Protein AF-A0AA39WXW8-F1 (afdb_monomer_lite)

InterPro domains:
  IPR057517 Single-strand DNA deaminase toxin A-like, C-terminal [PF24120] (80-144)

Organism: NCBI:txid314043

Secondary structure (DSSP, 8-state):
---PPPP-----PPPPP----PPPPP------TT-EEEEETTEEEEEESEEEEEE-SS--TTS-EEEEEESS--SEEEEEESSS----SSTTB--HHHHHHHHHHHHHHTT------GGGGTSSSSPPTTTTTHHHHT-HHHHHHHHHHHHHHHHHHS---GGGTTHHHHHTTTS-HHHHEEEEEESSPPP-STTSHHHHHHHHHHHH--EEEEEE-EEEE----SS--------------------------------------------PPP-----------------PPPPP---PPP-----PPP---SSS---PPPP---

Foldseek 3Di:
DDDDDDDDDDDDDDDDDDDPPDDDPPPDPPPLVDWEWEFDQQWIWIDRVHTDIWRQQGGCLPWWKWFKFFPVDPDTQAIETFDQDGQTPDPRYDRLVVLLVVLVVLCVLLVADQAADCPLVDVPDGDDPVSGNSNLSRDGLSSNLLVLLQVCCCVPVVGSDVNCLLVLQVCLVVDDSRSQEMEMETQDDWDPDRSTNVVSQVSSCVRRVHYYHYHHHHYHYPPPPPDDDDDPPPPPPDDPDDDDDDDDDDDDDDDDDDDDDDDDDDDDDDDDDDDDDDDDDDDDDDDDDDDDDDDDDDDDDDDDDDDFDDDDDPDDDDDGDDDDDD

Structure (mmCIF, N/CA/C/O backbone):
data_AF-A0AA39WXW8-F1
#
_entry.id   AF-A0AA39WXW8-F1
#
loop_
_atom_site.group_PDB
_atom_site.id
_atom_site.type_symbol
_atom_site.label_atom_id
_atom_site.label_alt_id
_atom_site.label_comp_id
_atom_site.label_asym_id
_atom_site.label_entity_id
_atom_site.label_seq_id
_atom_site.pdbx_PDB_ins_code
_atom_site.Cartn_x
_atom_site.Cartn_y
_atom_site.Cartn_z
_atom_site.occupancy
_atom_site.B_iso_or_equiv
_atom_site.auth_seq_id
_atom_site.auth_comp_id
_atom_site.auth_asym_id
_atom_site.auth_atom_id
_atom_site.pdbx_PDB_model_num
ATOM 1 N N . MET A 1 1 ? -4.263 -15.729 74.245 1.00 51.09 1 MET A N 1
ATOM 2 C CA . MET A 1 1 ? -4.121 -14.800 73.105 1.00 51.09 1 MET A CA 1
ATOM 3 C C . MET A 1 1 ? -5.120 -15.286 72.085 1.00 51.09 1 MET A C 1
ATOM 5 O O . MET A 1 1 ? -4.823 -16.223 71.356 1.00 51.09 1 MET A O 1
ATOM 9 N N . ASP A 1 2 ? -6.326 -14.739 72.159 1.00 41.78 2 ASP A N 1
ATOM 10 C CA . ASP A 1 2 ? -7.474 -15.214 71.395 1.00 41.78 2 ASP A CA 1
ATOM 11 C C . ASP A 1 2 ? -7.529 -14.461 70.066 1.00 41.78 2 ASP A C 1
ATOM 13 O O . ASP A 1 2 ? -7.522 -13.230 70.033 1.00 41.78 2 ASP A O 1
ATOM 17 N N . PHE A 1 3 ? -7.509 -15.218 68.969 1.00 42.06 3 PHE A N 1
ATOM 18 C CA . PHE A 1 3 ? -7.672 -14.705 67.614 1.00 42.06 3 PHE A CA 1
ATOM 19 C C . PHE A 1 3 ? -9.158 -14.438 67.370 1.00 42.06 3 PHE A C 1
ATOM 21 O O . PHE A 1 3 ? -9.968 -15.364 67.363 1.00 42.06 3 PHE A O 1
ATOM 28 N N . LEU A 1 4 ? -9.507 -13.167 67.174 1.00 48.66 4 LEU A N 1
ATOM 29 C CA . LEU A 1 4 ? -10.830 -12.757 66.717 1.00 48.66 4 LEU A CA 1
ATOM 30 C C . LEU A 1 4 ? -10.991 -13.129 65.239 1.00 48.66 4 LEU A C 1
ATOM 32 O O . LEU A 1 4 ? -10.183 -12.735 64.397 1.00 48.66 4 LEU A O 1
ATOM 36 N N . ALA A 1 5 ? -12.037 -13.904 64.958 1.00 48.03 5 ALA A N 1
ATOM 37 C CA . ALA A 1 5 ? -12.528 -14.184 63.620 1.00 48.03 5 ALA A CA 1
ATOM 38 C C . ALA A 1 5 ? -13.059 -12.885 62.996 1.00 48.03 5 ALA A C 1
ATOM 40 O O . ALA A 1 5 ? -13.882 -12.200 63.600 1.00 48.03 5 ALA A O 1
ATOM 41 N N . GLY A 1 6 ? -12.542 -12.538 61.817 1.00 45.12 6 GLY A N 1
ATOM 42 C CA . GLY A 1 6 ? -13.038 -11.429 61.010 1.00 45.12 6 GLY A CA 1
ATOM 43 C C . GLY A 1 6 ? -14.328 -11.833 60.305 1.00 45.12 6 GLY A C 1
ATOM 44 O O . GLY A 1 6 ? -14.386 -12.892 59.687 1.00 45.12 6 GLY A O 1
ATOM 45 N N . GLU A 1 7 ? -15.345 -10.993 60.450 1.00 53.66 7 GLU A N 1
ATOM 46 C CA . GLU A 1 7 ? -16.642 -11.105 59.793 1.00 53.66 7 GLU A CA 1
ATOM 47 C C . GLU A 1 7 ? -16.509 -10.780 58.297 1.00 53.66 7 GLU A C 1
ATOM 49 O O . GLU A 1 7 ? -15.958 -9.743 57.917 1.00 53.66 7 GLU A O 1
ATOM 54 N N . ASP A 1 8 ? -17.024 -11.677 57.455 1.00 42.59 8 ASP A N 1
ATOM 55 C CA . ASP A 1 8 ? -17.195 -11.464 56.022 1.00 42.59 8 ASP A CA 1
ATOM 56 C C . ASP A 1 8 ? -18.288 -10.407 55.796 1.00 42.59 8 ASP A C 1
ATOM 58 O O . ASP A 1 8 ? -19.454 -10.601 56.144 1.00 42.59 8 ASP A O 1
ATOM 62 N N . MET A 1 9 ? -17.909 -9.262 55.225 1.00 52.28 9 MET A N 1
ATOM 63 C CA . MET A 1 9 ? -18.860 -8.266 54.737 1.00 52.28 9 MET A CA 1
ATOM 64 C C . MET A 1 9 ? -19.288 -8.626 53.313 1.00 52.28 9 MET A C 1
ATOM 66 O O . MET A 1 9 ? -18.552 -8.381 52.355 1.00 52.28 9 MET A O 1
ATOM 70 N N . ASP A 1 10 ? -20.504 -9.154 53.183 1.00 44.69 10 ASP A N 1
ATOM 71 C CA . ASP A 1 10 ? -21.215 -9.250 51.911 1.00 44.69 10 ASP A CA 1
ATOM 72 C C . ASP A 1 10 ? -21.504 -7.838 51.379 1.00 44.69 10 ASP A C 1
ATOM 74 O O . ASP A 1 10 ? -22.302 -7.076 51.930 1.00 44.69 10 ASP A O 1
ATOM 78 N N . VAL A 1 11 ? -20.811 -7.464 50.303 1.00 51.41 11 VAL A N 1
ATOM 79 C CA . VAL A 1 11 ? -21.063 -6.221 49.571 1.00 51.41 11 VAL A CA 1
ATOM 80 C C . VAL A 1 11 ? -22.091 -6.518 48.485 1.00 51.41 11 VAL A C 1
ATOM 82 O O . VAL A 1 11 ? -21.766 -7.131 47.468 1.00 51.41 11 VAL A O 1
ATOM 85 N N . ASP A 1 12 ? -23.327 -6.063 48.692 1.00 45.78 12 ASP A N 1
ATOM 86 C CA . ASP A 1 12 ? -24.388 -6.080 47.683 1.00 45.78 12 ASP A CA 1
ATOM 87 C C . ASP A 1 12 ? -23.967 -5.262 46.451 1.00 45.78 12 ASP A C 1
ATOM 89 O O . ASP A 1 12 ? -23.892 -4.029 46.476 1.00 45.78 12 ASP A O 1
ATOM 93 N N . ILE A 1 13 ? -23.685 -5.958 45.347 1.00 49.28 13 ILE A N 1
ATOM 94 C CA . ILE A 1 13 ? -23.391 -5.345 44.049 1.00 49.28 13 ILE A CA 1
ATOM 95 C C . ILE A 1 13 ? -24.730 -5.067 43.344 1.00 49.28 13 ILE A C 1
ATOM 97 O O . ILE A 1 13 ? -25.446 -6.015 43.007 1.00 49.28 13 ILE A O 1
ATOM 101 N N . PRO A 1 14 ? -25.089 -3.799 43.069 1.00 45.28 14 PRO A N 1
ATOM 102 C CA . PRO A 1 14 ? -26.342 -3.475 42.400 1.00 45.28 14 PRO A CA 1
ATOM 103 C C . PRO A 1 14 ? -26.374 -4.046 40.977 1.00 45.28 14 PRO A C 1
ATOM 105 O O . PRO A 1 14 ? -25.446 -3.880 40.182 1.00 45.28 14 PRO A O 1
ATOM 108 N N . SER A 1 15 ? -27.477 -4.721 40.657 1.00 49.56 15 SER A N 1
ATOM 109 C CA . SER A 1 15 ? -27.722 -5.363 39.369 1.00 49.56 15 SER A CA 1
ATOM 110 C C . SER A 1 15 ? -27.780 -4.325 38.243 1.00 49.56 15 SER A C 1
ATOM 112 O O . SER A 1 15 ? -28.645 -3.450 38.226 1.00 49.56 15 SER A O 1
ATOM 114 N N . VAL A 1 16 ? -26.855 -4.426 37.286 1.00 49.72 16 VAL A N 1
ATOM 115 C CA . VAL A 1 16 ? -26.809 -3.551 36.107 1.00 49.72 16 VAL A CA 1
ATOM 116 C C . VAL A 1 16 ? -27.972 -3.907 35.166 1.00 49.72 16 VAL A C 1
ATOM 118 O O . VAL A 1 16 ? -28.129 -5.083 34.825 1.00 49.72 16 VAL A O 1
ATOM 121 N N . PRO A 1 17 ? -28.788 -2.934 34.716 1.00 44.78 17 PRO A N 1
ATOM 122 C CA . PRO A 1 17 ? -29.884 -3.196 33.792 1.00 44.78 17 PRO A CA 1
ATOM 123 C C . PRO A 1 17 ? -29.353 -3.711 32.450 1.00 44.78 17 PRO A C 1
ATOM 125 O O . PRO A 1 17 ? -28.448 -3.137 31.841 1.00 44.78 17 PRO A O 1
ATOM 128 N N . SER A 1 18 ? -29.937 -4.815 31.994 1.00 47.19 18 SER A N 1
ATOM 129 C CA . SER A 1 18 ? -29.607 -5.486 30.741 1.00 47.19 18 SER A CA 1
ATOM 130 C C . SER A 1 18 ? -29.971 -4.574 29.568 1.00 47.19 18 SER A C 1
ATOM 132 O O . SER A 1 18 ? -31.146 -4.325 29.299 1.00 47.19 18 SER A O 1
ATOM 134 N N . VAL A 1 19 ? -28.963 -4.060 28.863 1.00 44.56 19 VAL A N 1
ATOM 135 C CA . VAL A 1 19 ? -29.169 -3.302 27.624 1.00 44.56 19 VAL A CA 1
ATOM 136 C C . VAL A 1 19 ? -29.658 -4.280 26.548 1.00 44.56 19 VAL A C 1
ATOM 138 O O . VAL A 1 19 ? -29.002 -5.303 26.331 1.00 44.56 19 VAL A O 1
ATOM 141 N N . PRO A 1 20 ? -30.792 -4.021 25.870 1.00 44.62 20 PRO A N 1
ATOM 142 C CA . PRO A 1 20 ? -31.269 -4.893 24.808 1.00 44.62 20 PRO A CA 1
ATOM 143 C C . PRO A 1 20 ? -30.229 -4.953 23.689 1.00 44.62 20 PRO A C 1
ATOM 145 O O . PRO A 1 20 ? -29.746 -3.924 23.214 1.00 44.62 20 PRO A O 1
ATOM 148 N N . ALA A 1 21 ? -29.883 -6.176 23.283 1.00 43.12 21 ALA A N 1
ATOM 149 C CA . ALA A 1 21 ? -28.971 -6.439 22.183 1.00 43.12 21 ALA A CA 1
ATOM 150 C C . ALA A 1 21 ? -29.455 -5.694 20.931 1.00 43.12 21 ALA A C 1
ATOM 152 O O . ALA A 1 21 ? -30.491 -6.031 20.351 1.00 43.12 21 ALA A O 1
ATOM 153 N N . ALA A 1 22 ? -28.713 -4.658 20.535 1.00 42.69 22 ALA A N 1
ATOM 154 C CA . ALA A 1 22 ? -28.934 -3.973 19.277 1.00 42.69 22 ALA A CA 1
ATOM 155 C C . ALA A 1 22 ? -28.839 -5.015 18.158 1.00 42.69 22 ALA A C 1
ATOM 157 O O . ALA A 1 22 ? -27.824 -5.697 18.008 1.00 42.69 22 ALA A O 1
ATOM 158 N N . GLN A 1 23 ? -29.933 -5.171 17.415 1.00 40.56 23 GLN A N 1
ATOM 159 C CA . GLN A 1 23 ? -29.997 -6.044 16.254 1.00 40.56 23 GLN A CA 1
ATOM 160 C C . GLN A 1 23 ? -28.854 -5.663 15.311 1.00 40.56 23 GLN A C 1
ATOM 162 O O . GLN A 1 23 ? -28.765 -4.518 14.864 1.00 40.56 23 GLN A O 1
ATOM 167 N N . GLY A 1 24 ? -27.949 -6.617 15.077 1.00 39.84 24 GLY A N 1
ATOM 168 C CA . GLY A 1 24 ? -26.743 -6.395 14.292 1.00 39.84 24 GLY A CA 1
ATOM 169 C C . GLY A 1 24 ? -27.073 -5.849 12.900 1.00 39.84 24 GLY A C 1
ATOM 170 O O . GLY A 1 24 ? -28.099 -6.229 12.319 1.00 39.84 24 GLY A O 1
ATOM 171 N N . PRO A 1 25 ? -26.233 -4.959 12.346 1.00 41.75 25 PRO A N 1
ATOM 172 C CA . PRO A 1 25 ? -26.427 -4.456 10.999 1.00 41.75 25 PRO A CA 1
ATOM 173 C C . PRO A 1 25 ? -26.479 -5.639 10.032 1.00 41.75 25 PRO A C 1
ATOM 175 O O . PRO A 1 25 ? -25.561 -6.458 9.956 1.00 41.75 25 PRO A O 1
ATOM 178 N N . ARG A 1 26 ? -27.603 -5.743 9.316 1.00 39.12 26 ARG A N 1
ATOM 179 C CA . ARG A 1 26 ? -27.792 -6.700 8.227 1.00 39.12 26 ARG A CA 1
ATOM 180 C C . ARG A 1 26 ? -26.596 -6.586 7.285 1.00 39.12 26 ARG A C 1
ATOM 182 O O . ARG A 1 26 ? -26.280 -5.484 6.836 1.00 39.12 26 ARG A O 1
ATOM 189 N N . SER A 1 27 ? -25.969 -7.727 6.996 1.00 39.22 27 SER A N 1
ATOM 190 C CA . SER A 1 27 ? -24.959 -7.896 5.951 1.00 39.22 27 SER A CA 1
ATOM 191 C C . SER A 1 27 ? -25.566 -7.452 4.619 1.00 39.22 27 SER A C 1
ATOM 193 O O . SER A 1 27 ? -26.219 -8.213 3.909 1.00 39.22 27 SER A O 1
ATOM 195 N N . SER A 1 28 ? -25.456 -6.159 4.332 1.00 44.91 28 SER A N 1
ATOM 196 C CA . SER A 1 28 ? -25.683 -5.631 3.003 1.00 44.91 28 SER A CA 1
ATOM 197 C C . SER A 1 28 ? -24.436 -5.996 2.223 1.00 44.91 28 SER A C 1
ATOM 199 O O . SER A 1 28 ? -23.317 -5.657 2.609 1.00 44.91 28 SER A O 1
ATOM 201 N N . ASN A 1 29 ? -24.632 -6.752 1.149 1.00 43.66 29 ASN A N 1
ATOM 202 C CA . ASN A 1 29 ? -23.623 -6.970 0.131 1.00 43.66 29 ASN A CA 1
ATOM 203 C C . ASN A 1 29 ? -23.256 -5.600 -0.461 1.00 43.66 29 ASN A C 1
ATOM 205 O O . ASN A 1 29 ? -23.794 -5.194 -1.485 1.00 43.66 29 ASN A O 1
ATOM 209 N N . ASN A 1 30 ? -22.356 -4.873 0.204 1.00 49.47 30 ASN A N 1
ATOM 210 C CA . ASN A 1 30 ? -21.731 -3.644 -0.275 1.00 49.47 30 ASN A CA 1
ATOM 211 C C . ASN A 1 30 ? -20.722 -4.000 -1.375 1.00 49.47 30 ASN A C 1
ATOM 213 O O . ASN A 1 30 ? -19.531 -3.693 -1.282 1.00 49.47 30 ASN A O 1
ATOM 217 N N . SER A 1 31 ? -21.180 -4.695 -2.418 1.00 55.41 31 SER A N 1
ATOM 218 C CA . SER A 1 31 ? -20.434 -4.765 -3.662 1.00 55.41 31 SER A CA 1
ATOM 219 C C . SER A 1 31 ? -20.358 -3.337 -4.185 1.00 55.41 31 SER A C 1
ATOM 221 O O . SER A 1 31 ? -21.399 -2.726 -4.427 1.00 55.41 31 SER A O 1
ATOM 223 N N . MET A 1 32 ? -19.149 -2.793 -4.329 1.00 63.06 32 MET A N 1
ATOM 224 C CA . MET A 1 32 ? -18.900 -1.519 -5.013 1.00 63.06 32 MET A CA 1
ATOM 225 C C . MET A 1 32 ? -19.235 -1.652 -6.510 1.00 63.06 32 MET A C 1
ATOM 227 O O . MET A 1 32 ? -18.343 -1.544 -7.348 1.00 63.06 32 MET A O 1
ATOM 231 N N . GLY A 1 33 ? -20.493 -1.946 -6.852 1.00 59.25 33 GLY A N 1
ATOM 232 C CA . GLY A 1 33 ? -20.923 -2.323 -8.202 1.00 59.25 33 GLY A CA 1
ATOM 233 C C . GLY A 1 33 ? -20.469 -1.343 -9.283 1.00 59.25 33 GLY A C 1
ATOM 234 O O . GLY A 1 33 ? -20.230 -1.763 -10.412 1.00 59.25 33 GLY A O 1
ATOM 235 N N . ASP A 1 34 ? -20.219 -0.087 -8.899 1.00 75.75 34 ASP A N 1
ATOM 236 C CA . ASP A 1 34 ? -19.909 1.006 -9.815 1.00 75.75 34 ASP A CA 1
ATOM 237 C C . ASP A 1 34 ? -18.554 1.690 -9.555 1.00 75.75 34 ASP A C 1
ATOM 239 O O . ASP A 1 34 ? -18.341 2.814 -10.006 1.00 75.75 34 ASP A O 1
ATOM 243 N N . ALA A 1 35 ? -17.616 1.051 -8.840 1.00 85.94 35 ALA A N 1
ATOM 244 C CA . ALA A 1 35 ? -16.278 1.624 -8.669 1.00 85.94 35 ALA A CA 1
ATOM 245 C C . ALA A 1 35 ? -15.414 1.471 -9.932 1.00 85.94 35 ALA A C 1
ATOM 247 O O . ALA A 1 35 ? -15.185 0.356 -10.412 1.00 85.94 35 ALA A O 1
ATOM 248 N N . PHE A 1 36 ? -14.858 2.576 -10.436 1.00 89.62 36 PHE A N 1
ATOM 249 C CA . PHE A 1 36 ? -13.881 2.541 -11.528 1.00 89.62 36 PHE A CA 1
ATOM 250 C C . PHE A 1 36 ? -12.786 3.603 -11.403 1.00 89.62 36 PHE A C 1
ATOM 252 O O . PHE A 1 36 ? -12.966 4.647 -10.778 1.00 89.62 36 PHE A O 1
ATOM 259 N N . ILE A 1 37 ? -11.632 3.316 -12.011 1.00 89.38 37 ILE A N 1
ATOM 260 C CA . ILE A 1 37 ? -10.501 4.244 -12.132 1.00 89.38 37 ILE A CA 1
ATOM 261 C C . ILE A 1 37 ? -10.499 4.846 -13.537 1.00 89.38 37 ILE A C 1
ATOM 263 O O . ILE A 1 37 ? -10.559 4.112 -14.518 1.00 89.38 37 ILE A O 1
ATOM 267 N N . VAL A 1 38 ? -10.348 6.162 -13.652 1.00 89.31 38 VAL A N 1
ATOM 268 C CA . VAL A 1 38 ? -10.001 6.845 -14.904 1.00 89.31 38 VAL A CA 1
ATOM 269 C C . VAL A 1 38 ? -8.570 7.362 -14.796 1.00 89.31 38 VAL A C 1
ATOM 271 O O . VAL A 1 38 ? -8.189 7.957 -13.789 1.00 89.31 38 VAL A O 1
ATOM 274 N N . ARG A 1 39 ? -7.755 7.113 -15.820 1.00 88.56 39 ARG A N 1
ATOM 275 C CA . ARG A 1 39 ? -6.372 7.599 -15.910 1.00 88.56 39 ARG A CA 1
ATOM 276 C C . ARG A 1 39 ? -6.273 8.641 -17.015 1.00 88.56 39 ARG A C 1
ATOM 278 O O . ARG A 1 39 ? -6.530 8.301 -18.167 1.00 88.56 39 ARG A O 1
ATOM 285 N N . ASN A 1 40 ? -5.869 9.861 -16.666 1.00 86.75 40 ASN A N 1
ATOM 286 C CA . ASN A 1 40 ? -5.622 10.947 -17.610 1.00 86.75 40 ASN A CA 1
ATOM 287 C C . ASN A 1 40 ? -4.240 11.570 -17.353 1.00 86.75 40 ASN A C 1
ATOM 289 O O . ASN A 1 40 ? -4.053 12.403 -16.465 1.00 86.75 40 ASN A O 1
ATOM 293 N N . GLY A 1 41 ? -3.236 11.130 -18.113 1.00 87.81 41 GLY A N 1
ATOM 294 C CA . GLY A 1 41 ? -1.883 11.674 -18.026 1.00 87.81 41 GLY A CA 1
ATOM 295 C C . GLY A 1 41 ? -1.247 11.414 -16.661 1.00 87.81 41 GLY A C 1
ATOM 296 O O . GLY A 1 41 ? -0.712 10.331 -16.432 1.00 87.81 41 GLY A O 1
ATOM 297 N N . ARG A 1 42 ? -1.258 12.418 -15.775 1.00 88.75 42 ARG A N 1
ATOM 298 C CA . ARG A 1 42 ? -0.753 12.339 -14.386 1.00 88.75 42 ARG A CA 1
ATOM 299 C C . ARG A 1 42 ? -1.865 12.258 -13.340 1.00 88.75 42 ARG A C 1
ATOM 301 O O . ARG A 1 42 ? -1.586 12.027 -12.164 1.00 88.75 42 ARG A O 1
ATOM 308 N N . GLU A 1 43 ? -3.105 12.463 -13.760 1.00 90.12 43 GLU A N 1
ATOM 309 C CA . GLU A 1 43 ? -4.271 12.477 -12.894 1.00 90.12 43 GLU A CA 1
ATOM 310 C C . GLU A 1 43 ? -4.943 11.111 -12.887 1.00 90.12 43 GLU A C 1
ATOM 312 O O . GLU A 1 43 ? -5.236 10.517 -13.927 1.00 90.12 43 GLU A O 1
ATOM 317 N N . MET A 1 44 ? -5.207 10.620 -11.685 1.00 91.00 44 MET A N 1
ATOM 318 C CA . MET A 1 44 ? -6.052 9.466 -11.446 1.00 91.00 44 MET A CA 1
ATOM 319 C C . MET A 1 44 ? -7.375 9.957 -10.879 1.00 91.00 44 MET A C 1
ATOM 321 O O . MET A 1 44 ? -7.384 10.665 -9.876 1.00 91.00 44 MET A O 1
ATOM 325 N N . GLN A 1 45 ? -8.485 9.552 -11.479 1.00 91.69 45 GLN A N 1
ATOM 326 C CA . GLN A 1 45 ? -9.814 9.780 -10.929 1.00 91.69 45 GLN A CA 1
ATOM 327 C C . GLN A 1 45 ? -10.382 8.449 -10.458 1.00 91.69 45 GLN A C 1
ATOM 329 O O . GLN A 1 45 ? -10.310 7.449 -11.171 1.00 91.69 45 GLN A O 1
ATOM 334 N N . ILE A 1 46 ? -10.930 8.424 -9.253 1.00 90.19 46 ILE A N 1
ATOM 335 C CA . ILE A 1 46 ? -11.620 7.268 -8.695 1.00 90.19 46 ILE A CA 1
ATOM 336 C C . ILE A 1 46 ? -13.088 7.649 -8.550 1.00 90.19 46 ILE A C 1
ATOM 338 O O . ILE A 1 46 ? -13.415 8.621 -7.870 1.00 90.19 46 ILE A O 1
ATOM 342 N N . VAL A 1 47 ? -13.969 6.891 -9.199 1.00 87.50 47 VAL A N 1
ATOM 343 C CA . VAL A 1 47 ? -15.414 7.125 -9.168 1.00 87.50 47 VAL A CA 1
ATOM 344 C C . VAL A 1 47 ? -16.056 6.083 -8.264 1.00 87.50 47 VAL A C 1
ATOM 346 O O . VAL A 1 47 ? -16.060 4.908 -8.604 1.00 87.50 47 VAL A O 1
ATOM 349 N N . ILE A 1 48 ? -16.551 6.503 -7.095 1.00 86.19 48 ILE A N 1
ATOM 350 C CA . ILE A 1 48 ? -17.258 5.658 -6.111 1.00 86.19 48 ILE A CA 1
ATOM 351 C C . ILE A 1 48 ? -18.395 6.489 -5.512 1.00 86.19 48 ILE A C 1
ATOM 353 O O . ILE A 1 48 ? -18.216 7.168 -4.500 1.00 86.19 48 ILE A O 1
ATOM 357 N N . GLY A 1 49 ? -19.542 6.544 -6.194 1.00 82.75 49 GLY A N 1
ATOM 358 C CA . GLY A 1 49 ? -20.665 7.440 -5.856 1.00 82.75 49 GLY A CA 1
ATOM 359 C C . GLY A 1 49 ? -20.371 8.944 -6.030 1.00 82.75 49 GLY A C 1
ATOM 360 O O . GLY A 1 49 ? -21.283 9.732 -6.252 1.00 82.75 49 GLY A O 1
ATOM 361 N N . ARG A 1 50 ? -19.096 9.339 -5.981 1.00 84.62 50 ARG A N 1
ATOM 362 C CA . ARG A 1 50 ? -18.532 10.654 -6.290 1.00 84.62 50 ARG A CA 1
ATOM 363 C C . ARG A 1 50 ? -17.201 10.486 -7.022 1.00 84.62 50 ARG A C 1
ATOM 365 O O . ARG A 1 50 ? -16.589 9.422 -6.941 1.00 84.62 50 ARG A O 1
ATOM 372 N N . ILE A 1 51 ? -16.756 11.540 -7.697 1.00 88.56 51 ILE A N 1
ATOM 373 C CA . ILE A 1 51 ? -15.454 11.581 -8.372 1.00 88.56 51 ILE A CA 1
ATOM 374 C C . ILE A 1 51 ? -14.421 12.169 -7.408 1.00 88.56 51 ILE A C 1
ATOM 376 O O . ILE A 1 51 ? -14.586 13.290 -6.929 1.00 88.56 51 ILE A O 1
ATOM 380 N N . GLU A 1 52 ? -13.358 11.420 -7.129 1.00 90.88 52 GLU A N 1
ATOM 381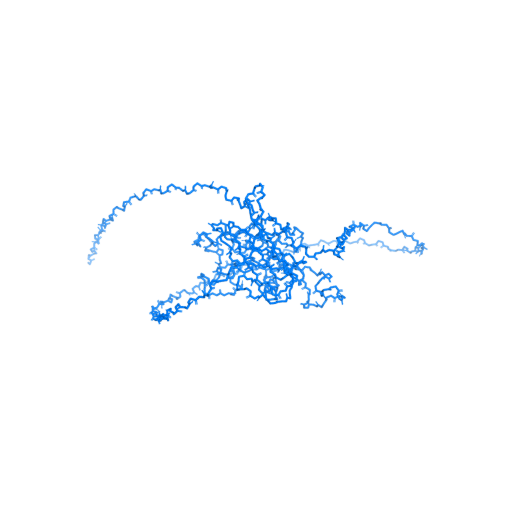 C CA . GLU A 1 52 ? -12.178 11.900 -6.407 1.00 90.88 52 GLU A CA 1
ATOM 382 C C . GLU A 1 52 ? -10.971 11.920 -7.350 1.00 90.88 52 GLU A C 1
ATOM 384 O O . GLU A 1 52 ? -10.661 10.905 -7.970 1.00 90.88 52 GLU A O 1
ATOM 389 N N . THR A 1 53 ? -10.285 13.061 -7.453 1.00 90.88 53 THR A N 1
ATOM 390 C CA . THR A 1 53 ? -9.140 13.255 -8.360 1.00 90.88 53 THR A CA 1
ATOM 391 C C . THR A 1 53 ? -7.835 13.365 -7.579 1.00 90.88 53 THR A C 1
ATOM 393 O O . THR A 1 53 ? -7.747 14.076 -6.577 1.00 90.88 53 THR A O 1
ATOM 396 N N . PHE A 1 54 ? -6.798 12.687 -8.064 1.00 91.12 54 PHE A N 1
ATOM 397 C CA . PHE A 1 54 ? -5.486 12.589 -7.437 1.00 91.12 54 PHE A CA 1
ATOM 398 C C . PHE A 1 54 ? -4.382 12.876 -8.465 1.00 91.12 54 PHE A C 1
ATOM 400 O O . PHE A 1 54 ? -4.234 12.140 -9.440 1.00 91.12 54 PHE A O 1
ATOM 407 N N . ASP A 1 55 ? -3.571 13.914 -8.231 1.00 90.06 55 ASP A N 1
ATOM 408 C CA . ASP A 1 55 ? -2.337 14.149 -8.999 1.00 90.06 55 ASP A CA 1
ATOM 409 C C . ASP A 1 55 ? -1.226 13.224 -8.480 1.00 90.06 55 ASP A C 1
ATOM 411 O O . ASP A 1 55 ? -0.695 13.388 -7.371 1.00 90.06 55 ASP A O 1
ATOM 415 N N . MET A 1 56 ? -0.874 12.244 -9.309 1.00 88.19 56 MET A N 1
ATOM 416 C CA . MET A 1 56 ? 0.122 11.219 -9.007 1.00 88.19 56 MET A CA 1
ATOM 417 C C . MET A 1 56 ? 1.556 11.699 -9.263 1.00 88.19 56 MET A C 1
ATOM 419 O O . MET A 1 56 ? 2.512 10.986 -8.963 1.00 88.19 56 MET A O 1
ATOM 423 N N . GLY A 1 57 ? 1.735 12.908 -9.804 1.00 84.69 57 GLY A N 1
ATOM 424 C CA . GLY A 1 57 ? 3.025 13.559 -10.033 1.00 84.69 57 GLY A CA 1
ATOM 425 C C . GLY A 1 57 ? 3.839 13.008 -11.207 1.00 84.69 57 GLY A C 1
ATOM 426 O O . GLY A 1 57 ? 4.714 13.701 -11.726 1.00 84.69 57 GLY A O 1
ATOM 427 N N . SER A 1 58 ? 3.536 11.802 -11.686 1.00 84.69 58 SER A N 1
ATOM 428 C CA . SER A 1 58 ? 4.138 11.190 -12.873 1.00 84.69 58 SER A CA 1
ATOM 429 C C . SER A 1 58 ? 3.068 10.629 -13.807 1.00 84.69 58 SER A C 1
ATOM 431 O O . SER A 1 58 ? 1.901 10.519 -13.441 1.00 84.69 58 SER A O 1
ATOM 433 N N . ALA A 1 59 ? 3.448 10.333 -15.053 1.00 84.31 59 ALA A N 1
ATOM 434 C CA . ALA A 1 59 ? 2.512 9.788 -16.028 1.00 84.31 59 ALA A CA 1
ATOM 435 C C . ALA A 1 59 ? 2.080 8.368 -15.623 1.00 84.31 59 ALA A C 1
ATOM 437 O O . ALA A 1 59 ? 2.917 7.474 -15.503 1.00 84.31 59 ALA A O 1
ATOM 438 N N . ILE A 1 60 ? 0.775 8.153 -15.459 1.00 84.75 60 ILE A N 1
ATOM 439 C CA . ILE A 1 60 ? 0.199 6.894 -14.966 1.00 84.75 60 ILE A CA 1
ATOM 440 C C . ILE A 1 60 ? -0.374 6.000 -16.066 1.00 84.75 60 ILE A C 1
ATOM 442 O O . ILE A 1 60 ? -0.799 4.879 -15.797 1.00 84.75 60 ILE A O 1
ATOM 446 N N . ASN A 1 61 ? -0.348 6.448 -17.323 1.00 81.06 61 ASN A N 1
ATOM 447 C CA . ASN A 1 61 ? -0.951 5.732 -18.455 1.00 81.06 61 ASN A CA 1
ATOM 448 C C . ASN A 1 61 ? -0.398 4.306 -18.648 1.00 81.06 61 ASN A C 1
ATOM 450 O O . ASN A 1 61 ? -1.065 3.453 -19.229 1.00 81.06 61 ASN A O 1
ATOM 454 N N . ARG A 1 62 ? 0.825 4.039 -18.174 1.00 83.62 62 ARG A N 1
ATOM 455 C CA . ARG A 1 62 ? 1.478 2.718 -18.226 1.00 83.62 62 ARG A CA 1
ATOM 456 C C . ARG A 1 62 ? 1.667 2.078 -16.852 1.00 83.62 62 ARG A C 1
ATOM 458 O O . ARG A 1 62 ? 2.204 0.980 -16.769 1.00 83.62 62 ARG A O 1
ATOM 465 N N . SER A 1 63 ? 1.236 2.756 -15.796 1.00 88.75 63 SER A N 1
ATOM 466 C CA . SER A 1 63 ? 1.355 2.269 -14.431 1.00 88.75 63 SER A CA 1
ATOM 467 C C . SER A 1 63 ? 0.059 1.605 -14.008 1.00 88.75 63 SER A C 1
ATOM 469 O O . SER A 1 63 ? -1.044 2.042 -14.346 1.00 88.75 63 SER A O 1
ATOM 471 N N . THR A 1 64 ? 0.209 0.549 -13.229 1.00 91.69 64 THR A N 1
ATOM 472 C CA . THR A 1 64 ? -0.869 0.012 -12.422 1.00 91.69 64 THR A CA 1
ATOM 473 C C . THR A 1 64 ? -1.210 1.035 -11.345 1.00 91.69 64 THR A C 1
ATOM 475 O O . THR A 1 64 ? -0.321 1.555 -10.667 1.00 91.69 64 THR A O 1
ATOM 478 N N . CYS A 1 65 ? -2.499 1.299 -11.175 1.00 93.19 65 CYS A N 1
ATOM 479 C CA . CYS A 1 65 ? -3.025 2.216 -10.177 1.00 93.19 65 CYS A CA 1
ATOM 480 C C . CYS A 1 65 ? -4.069 1.499 -9.330 1.00 93.19 65 CYS A C 1
ATOM 482 O O . CYS A 1 65 ? -4.735 0.573 -9.795 1.00 93.19 65 CYS A O 1
ATOM 484 N N . GLY A 1 66 ? -4.209 1.941 -8.089 1.00 95.25 66 GLY A N 1
ATOM 485 C CA . GLY A 1 66 ? -5.198 1.395 -7.183 1.00 95.25 66 GLY A CA 1
ATOM 486 C C . GLY A 1 66 ? -5.259 2.161 -5.879 1.00 95.25 66 GLY A C 1
ATOM 487 O O . GLY A 1 66 ? -4.553 3.151 -5.665 1.00 95.25 66 GLY A O 1
ATOM 488 N N . PHE A 1 67 ? -6.124 1.693 -4.998 1.00 96.81 67 PHE A N 1
ATOM 489 C CA . PHE A 1 67 ? -6.353 2.318 -3.708 1.00 96.81 67 PHE A CA 1
ATOM 490 C C . PHE A 1 67 ? -6.668 1.281 -2.644 1.00 96.81 67 PHE A C 1
ATOM 492 O O . PHE A 1 67 ? -6.989 0.133 -2.938 1.00 96.81 67 PHE A O 1
ATOM 499 N N . ILE A 1 68 ? -6.565 1.701 -1.390 1.00 97.69 68 ILE A N 1
ATOM 500 C CA . ILE A 1 68 ? -6.948 0.902 -0.235 1.00 97.69 68 ILE A CA 1
ATOM 501 C C . ILE A 1 68 ? -8.070 1.596 0.525 1.00 97.69 68 ILE A C 1
ATOM 503 O O . ILE A 1 68 ? -8.065 2.818 0.720 1.00 97.69 68 ILE A O 1
ATOM 507 N N . ARG A 1 69 ? -9.024 0.794 0.980 1.00 95.88 69 ARG A N 1
ATOM 508 C CA . ARG A 1 69 ? -10.100 1.201 1.880 1.00 95.88 69 ARG A CA 1
ATOM 509 C C . ARG A 1 69 ? -10.218 0.214 3.030 1.00 95.88 69 ARG A C 1
ATOM 511 O O . ARG A 1 69 ? -9.675 -0.887 2.974 1.00 95.88 69 ARG A O 1
ATOM 518 N N . SER A 1 70 ? -10.927 0.625 4.071 1.00 97.06 70 SER A N 1
ATOM 519 C CA . SER A 1 70 ? -11.333 -0.314 5.111 1.00 97.06 70 SER A CA 1
ATOM 520 C C . SER A 1 70 ? -12.435 -1.219 4.564 1.00 97.06 70 SER A C 1
ATOM 522 O O . SER A 1 70 ? -13.220 -0.791 3.719 1.00 97.06 70 SER A O 1
ATOM 524 N N . GLU A 1 71 ? -12.526 -2.451 5.048 1.00 95.25 71 GLU A N 1
ATOM 525 C CA . GLU A 1 71 ? -13.706 -3.269 4.760 1.00 95.25 71 GLU A CA 1
ATOM 526 C C . GLU A 1 71 ? -14.965 -2.711 5.442 1.00 95.25 71 GLU A C 1
ATOM 528 O O . GLU A 1 71 ? -16.034 -2.697 4.837 1.00 95.25 71 GLU A O 1
ATOM 533 N N . ALA A 1 72 ? -14.816 -2.152 6.647 1.00 95.06 72 ALA A N 1
ATOM 534 C CA . ALA A 1 72 ? -15.920 -1.598 7.429 1.00 95.06 72 ALA A CA 1
ATOM 535 C C . ALA A 1 72 ? -16.405 -0.225 6.927 1.00 95.06 72 ALA A C 1
ATOM 537 O O . ALA A 1 72 ? -17.510 0.199 7.253 1.00 95.06 72 ALA A O 1
ATOM 538 N N . LEU A 1 73 ? -15.584 0.501 6.152 1.00 92.38 73 LEU A N 1
ATOM 539 C CA . LEU A 1 73 ? -15.889 1.866 5.709 1.00 92.38 73 LEU A CA 1
ATOM 540 C C . LEU A 1 73 ? -15.635 2.048 4.204 1.00 92.38 73 LEU A C 1
ATOM 542 O O . LEU A 1 73 ? -14.538 1.745 3.734 1.00 92.38 73 LEU A O 1
ATOM 546 N N . PRO A 1 74 ? -16.580 2.636 3.444 1.00 86.31 74 PRO A N 1
ATOM 547 C CA . PRO A 1 74 ? -16.486 2.730 1.984 1.00 86.31 74 PRO A CA 1
ATOM 548 C C . PRO A 1 74 ? -15.450 3.751 1.481 1.00 86.31 74 PRO A C 1
ATOM 550 O O . PRO A 1 74 ? -15.077 3.721 0.312 1.00 86.31 74 PRO A O 1
ATOM 553 N N . GLY A 1 75 ? -14.979 4.660 2.340 1.00 90.94 75 GLY A N 1
ATOM 554 C CA . GLY A 1 75 ? -14.100 5.760 1.941 1.00 90.94 75 GLY A CA 1
ATOM 555 C C . GLY A 1 75 ? -12.681 5.327 1.559 1.00 90.94 75 GLY A C 1
ATOM 556 O O . GLY A 1 75 ? -12.054 4.513 2.247 1.00 90.94 75 GLY A O 1
ATOM 557 N N . ILE A 1 76 ? -12.146 5.954 0.507 1.00 94.44 76 ILE A N 1
ATOM 558 C CA . ILE A 1 76 ? -10.746 5.815 0.093 1.00 94.44 76 ILE A CA 1
ATOM 559 C C . ILE A 1 76 ? -9.849 6.311 1.223 1.00 94.44 76 ILE A C 1
ATOM 561 O O . ILE A 1 76 ? -10.042 7.390 1.786 1.00 94.44 76 ILE A O 1
ATOM 565 N N . ARG A 1 77 ? -8.859 5.498 1.590 1.00 96.19 77 ARG A N 1
ATOM 566 C CA . ARG A 1 77 ? -7.913 5.836 2.655 1.00 96.19 77 ARG A CA 1
ATOM 567 C C . ARG A 1 77 ? -6.565 6.267 2.107 1.00 96.19 77 ARG A C 1
ATOM 569 O O . ARG A 1 77 ? -5.934 7.135 2.703 1.00 96.19 77 ARG A O 1
ATOM 576 N N . MET A 1 78 ? -6.129 5.647 1.015 1.00 97.56 78 MET A N 1
ATOM 577 C CA . MET A 1 78 ? -4.872 5.962 0.350 1.00 97.56 78 MET A CA 1
ATOM 578 C C . MET A 1 78 ? -4.858 5.387 -1.059 1.00 97.56 78 MET A C 1
ATOM 580 O O . MET A 1 78 ? -5.444 4.333 -1.307 1.00 97.56 78 MET A O 1
ATOM 584 N N . THR A 1 79 ? -4.151 6.052 -1.959 1.00 96.94 79 THR A N 1
ATOM 585 C CA . THR A 1 79 ? -3.968 5.622 -3.341 1.00 96.94 79 THR A CA 1
ATOM 586 C C . THR A 1 79 ? -2.498 5.352 -3.645 1.00 96.94 79 THR A C 1
ATOM 588 O O . THR A 1 79 ? -1.599 5.845 -2.958 1.00 96.94 79 THR A O 1
ATOM 591 N N . ALA A 1 80 ? -2.229 4.526 -4.650 1.00 96.69 80 ALA A N 1
ATOM 592 C CA . ALA A 1 80 ? -0.873 4.184 -5.047 1.00 96.69 80 ALA A CA 1
ATOM 593 C C . ALA A 1 80 ? -0.775 3.902 -6.546 1.00 96.69 80 ALA A C 1
ATOM 595 O O . ALA A 1 80 ? -1.738 3.496 -7.197 1.00 96.69 80 ALA A O 1
ATOM 596 N N . MET A 1 81 ? 0.440 4.061 -7.065 1.00 95.12 81 MET A N 1
ATOM 597 C CA . MET A 1 81 ? 0.830 3.601 -8.393 1.00 95.12 81 MET A CA 1
ATOM 598 C C . MET A 1 81 ? 2.052 2.685 -8.319 1.00 95.12 81 MET A C 1
ATOM 600 O O . MET A 1 81 ? 2.883 2.787 -7.402 1.00 95.12 81 MET A O 1
ATOM 604 N N . SER A 1 82 ? 2.154 1.771 -9.282 1.00 94.56 82 SER A N 1
ATOM 605 C CA . SER A 1 82 ? 3.328 0.922 -9.460 1.00 94.56 82 SER A CA 1
ATOM 606 C C . SER A 1 82 ? 4.540 1.749 -9.896 1.00 94.56 82 SER A C 1
ATOM 608 O O . SER A 1 82 ? 4.406 2.885 -10.344 1.00 94.56 82 SER A O 1
ATOM 610 N N . GLY A 1 83 ? 5.736 1.174 -9.782 1.00 93.81 83 GLY A N 1
ATOM 611 C CA . GLY A 1 83 ? 6.995 1.854 -10.102 1.00 93.81 83 GLY A CA 1
ATOM 612 C C . GLY A 1 83 ? 7.654 2.501 -8.883 1.00 93.81 83 GLY A C 1
ATOM 613 O O . GLY A 1 83 ? 7.071 2.579 -7.809 1.00 93.81 83 GLY A O 1
ATOM 614 N N . TRP A 1 84 ? 8.902 2.931 -9.009 1.00 93.88 84 TRP A N 1
ATOM 615 C CA . TRP A 1 84 ? 9.733 3.393 -7.883 1.00 93.88 84 TRP A CA 1
ATOM 616 C C . TRP A 1 84 ? 10.360 4.757 -8.167 1.00 93.88 84 TRP A C 1
ATOM 618 O O . TRP A 1 84 ? 11.480 5.043 -7.756 1.00 93.88 84 TRP A O 1
ATOM 628 N N . SER A 1 85 ? 9.643 5.587 -8.920 1.00 90.62 85 SER A N 1
ATOM 629 C CA . SER A 1 85 ? 10.076 6.914 -9.341 1.00 90.62 85 SER A CA 1
ATOM 630 C C . SER A 1 85 ? 8.913 7.897 -9.325 1.00 90.62 85 SER A C 1
ATOM 632 O O . SER A 1 85 ? 7.756 7.499 -9.477 1.00 90.62 85 SER A O 1
ATOM 634 N N . GLY A 1 86 ? 9.242 9.183 -9.247 1.00 88.38 86 GLY A N 1
ATOM 635 C CA . GLY A 1 86 ? 8.268 10.266 -9.176 1.00 88.38 86 GLY A CA 1
ATOM 636 C C . GLY A 1 86 ? 7.859 10.577 -7.740 1.00 88.38 86 GLY A C 1
ATOM 637 O O . GLY A 1 86 ? 8.082 9.785 -6.826 1.00 88.38 86 GLY A O 1
ATOM 638 N N . THR A 1 87 ? 7.260 11.749 -7.565 1.00 89.69 87 THR A N 1
ATOM 639 C CA . THR A 1 87 ? 6.783 12.243 -6.274 1.00 89.69 87 THR A CA 1
ATOM 640 C C . THR A 1 87 ? 5.340 12.687 -6.462 1.00 89.69 87 THR A C 1
ATOM 642 O O . THR A 1 87 ? 5.097 13.550 -7.308 1.00 89.69 87 THR A O 1
ATOM 645 N N . PRO A 1 88 ? 4.380 12.099 -5.734 1.00 89.81 88 PRO A N 1
ATOM 646 C CA . PRO A 1 88 ? 2.986 12.478 -5.864 1.00 89.81 88 PRO A CA 1
ATOM 647 C C . PRO A 1 88 ? 2.784 13.899 -5.350 1.00 89.81 88 PRO A C 1
ATOM 649 O O . PRO A 1 88 ? 3.462 14.330 -4.416 1.00 89.81 88 PRO A O 1
ATOM 652 N N . LYS A 1 89 ? 1.824 14.618 -5.935 1.00 89.94 89 LYS A N 1
ATOM 653 C CA . LYS A 1 89 ? 1.405 15.920 -5.397 1.00 89.94 89 LYS A CA 1
ATOM 654 C C . LYS A 1 89 ? 0.222 15.795 -4.443 1.00 89.94 89 LYS A C 1
ATOM 656 O O . LYS A 1 89 ? 0.039 16.649 -3.581 1.00 89.94 89 LYS A O 1
ATOM 661 N N . SER A 1 90 ? -0.570 14.731 -4.577 1.00 90.88 90 SER A N 1
ATOM 662 C CA . SER A 1 90 ? -1.668 14.445 -3.657 1.00 90.88 90 SER A CA 1
ATOM 663 C C . SER A 1 90 ? -1.167 13.886 -2.323 1.00 90.88 90 SER A C 1
ATOM 665 O O . SER A 1 90 ? -0.349 12.968 -2.282 1.00 90.88 90 SER A O 1
ATOM 667 N N . THR A 1 91 ? -1.726 14.383 -1.217 1.00 92.56 91 THR A N 1
ATOM 668 C CA . THR A 1 91 ? -1.494 13.849 0.139 1.00 92.56 91 THR A CA 1
ATOM 669 C C . THR A 1 91 ? -2.129 12.473 0.353 1.00 92.56 91 THR A C 1
ATOM 671 O O . THR A 1 91 ? -1.745 11.749 1.272 1.00 92.56 91 THR A O 1
ATOM 674 N N . LEU A 1 92 ? -3.083 12.102 -0.506 1.00 94.12 92 LEU A N 1
ATOM 675 C CA . LEU A 1 92 ? -3.745 10.800 -0.533 1.00 94.12 92 LEU A CA 1
ATOM 676 C C . LEU A 1 92 ? -3.109 9.845 -1.553 1.00 94.12 92 LEU A C 1
ATOM 678 O O . LEU A 1 92 ? -3.720 8.836 -1.904 1.00 94.12 92 LEU A O 1
ATOM 682 N N . ALA A 1 93 ? -1.895 10.136 -2.022 1.00 95.75 93 ALA A N 1
ATOM 683 C CA . ALA A 1 93 ? -1.112 9.252 -2.874 1.00 95.75 93 ALA A CA 1
ATOM 684 C C . ALA A 1 93 ? 0.227 8.894 -2.213 1.00 95.75 93 ALA A C 1
ATOM 686 O O . ALA A 1 93 ? 0.933 9.745 -1.670 1.00 95.75 93 ALA A O 1
ATOM 687 N N . LEU A 1 94 ? 0.585 7.608 -2.254 1.00 96.69 94 LEU A N 1
ATOM 688 C CA . LEU A 1 94 ? 1.857 7.129 -1.720 1.00 96.69 94 LEU A CA 1
ATOM 689 C C . LEU A 1 94 ? 3.034 7.593 -2.568 1.00 96.69 94 LEU A C 1
ATOM 691 O O . LEU A 1 94 ? 3.021 7.444 -3.787 1.00 96.69 94 LEU A O 1
ATOM 695 N N . ASP A 1 95 ? 4.094 8.040 -1.895 1.00 96.62 95 ASP A N 1
ATOM 696 C CA . ASP A 1 95 ? 5.403 8.242 -2.511 1.00 96.62 95 ASP A CA 1
ATOM 697 C C . ASP A 1 95 ? 5.961 6.890 -3.015 1.00 96.62 95 ASP A C 1
ATOM 699 O O . ASP A 1 95 ? 6.246 6.001 -2.198 1.00 96.62 95 ASP A O 1
ATOM 703 N N . PRO A 1 96 ? 6.116 6.702 -4.341 1.00 95.75 96 PRO A N 1
ATOM 704 C CA . PRO A 1 96 ? 6.549 5.436 -4.917 1.00 95.75 96 PRO A CA 1
ATOM 705 C C . PRO A 1 96 ? 7.963 5.041 -4.504 1.00 95.75 96 PRO A C 1
ATOM 707 O O . PRO A 1 96 ? 8.211 3.851 -4.307 1.00 95.75 96 PRO A O 1
ATOM 710 N N . VAL A 1 97 ? 8.881 6.003 -4.375 1.00 95.88 97 VAL A N 1
ATOM 711 C CA . VAL A 1 97 ? 10.284 5.757 -4.016 1.00 95.88 97 VAL A CA 1
ATOM 712 C C . VAL A 1 97 ? 10.338 5.255 -2.579 1.00 95.88 97 VAL A C 1
ATOM 714 O O . VAL A 1 97 ? 10.822 4.153 -2.309 1.00 95.88 97 VAL A O 1
ATOM 717 N N . LYS A 1 98 ? 9.742 6.025 -1.666 1.00 97.25 98 LYS A N 1
ATOM 718 C CA . LYS A 1 98 ? 9.709 5.724 -0.236 1.00 97.25 98 LYS A CA 1
ATOM 719 C C . LYS A 1 98 ? 9.046 4.382 0.047 1.00 97.25 98 LYS A C 1
ATOM 721 O O . LYS A 1 98 ? 9.602 3.571 0.780 1.00 97.25 98 LYS A O 1
ATOM 726 N N . TYR A 1 99 ? 7.862 4.130 -0.512 1.00 98.19 99 TYR A N 1
ATOM 727 C CA . TYR A 1 99 ? 7.132 2.897 -0.209 1.00 98.19 99 TYR A CA 1
ATOM 728 C C . TYR A 1 99 ? 7.713 1.664 -0.893 1.00 98.19 99 TYR A C 1
ATOM 730 O O . TYR A 1 99 ? 7.613 0.583 -0.326 1.00 98.19 99 TYR A O 1
ATOM 738 N N . THR A 1 100 ? 8.386 1.802 -2.040 1.00 97.94 100 THR A N 1
ATOM 739 C CA . THR A 1 100 ? 9.151 0.678 -2.606 1.00 97.94 100 THR A CA 1
ATOM 740 C C . THR A 1 100 ? 10.298 0.291 -1.677 1.00 97.94 100 THR A C 1
ATOM 742 O O . THR A 1 100 ? 10.489 -0.890 -1.401 1.00 97.94 100 THR A O 1
ATOM 745 N N . GLN A 1 101 ? 11.035 1.271 -1.152 1.00 97.81 101 GLN A N 1
ATOM 746 C CA . GLN A 1 101 ? 12.138 1.003 -0.233 1.00 97.81 101 GLN A CA 1
ATOM 747 C C . GLN A 1 101 ? 11.648 0.372 1.083 1.00 97.81 101 GLN A C 1
ATOM 749 O O . GLN A 1 101 ? 12.190 -0.645 1.505 1.00 97.81 101 GLN A O 1
ATOM 754 N N . LEU A 1 102 ? 10.551 0.877 1.657 1.00 98.31 102 LEU A N 1
ATOM 755 C CA . LEU A 1 102 ? 9.939 0.281 2.851 1.00 98.31 102 LEU A CA 1
ATOM 756 C C . LEU A 1 102 ? 9.472 -1.161 2.631 1.00 98.31 102 LEU A C 1
ATOM 758 O O . LEU A 1 102 ? 9.624 -1.991 3.518 1.00 98.31 102 LEU A O 1
ATOM 762 N N . VAL A 1 103 ? 8.910 -1.479 1.460 1.00 98.56 103 VAL A N 1
ATOM 763 C CA . VAL A 1 103 ? 8.539 -2.864 1.128 1.00 98.56 103 VAL A CA 1
ATOM 764 C C . VAL A 1 103 ? 9.773 -3.766 1.120 1.00 98.56 103 VAL A C 1
ATOM 766 O O . VAL A 1 103 ? 9.695 -4.879 1.624 1.00 98.56 103 VAL A O 1
ATOM 769 N N . ARG A 1 104 ? 10.918 -3.302 0.605 1.00 98.19 104 ARG A N 1
ATOM 770 C CA . ARG A 1 104 ? 12.172 -4.079 0.611 1.00 98.19 104 ARG A CA 1
ATOM 771 C C . ARG A 1 104 ? 12.710 -4.297 2.022 1.00 98.19 104 ARG A C 1
ATOM 773 O O . ARG A 1 104 ? 13.154 -5.396 2.329 1.00 98.19 104 ARG A O 1
ATOM 780 N N . GLU A 1 105 ? 12.636 -3.282 2.877 1.00 98.00 105 GLU A N 1
ATOM 781 C CA . GLU A 1 105 ? 13.035 -3.379 4.287 1.00 98.00 105 GLU A CA 1
ATOM 782 C C . GLU A 1 105 ? 12.163 -4.381 5.047 1.00 98.00 105 GLU A C 1
ATOM 784 O O . GLU A 1 105 ? 12.680 -5.273 5.712 1.00 98.00 105 GLU A O 1
ATOM 789 N N . VAL A 1 106 ? 10.841 -4.294 4.876 1.00 98.50 106 VAL A N 1
ATOM 790 C CA . VAL A 1 106 ? 9.887 -5.243 5.466 1.00 98.50 106 VAL A CA 1
ATOM 791 C C . VAL A 1 106 ? 10.101 -6.651 4.907 1.00 98.50 106 VAL A C 1
ATOM 793 O O . VAL A 1 106 ? 10.056 -7.620 5.657 1.00 98.50 106 VAL A O 1
ATOM 796 N N . ALA A 1 107 ? 10.383 -6.780 3.608 1.00 98.38 107 ALA A N 1
ATOM 797 C CA . ALA A 1 107 ? 10.693 -8.067 2.997 1.00 98.38 107 ALA A CA 1
ATOM 798 C C . ALA A 1 107 ? 11.940 -8.700 3.624 1.00 98.38 107 ALA A C 1
ATOM 800 O O . ALA A 1 107 ? 11.898 -9.862 4.013 1.00 98.38 107 ALA A O 1
ATOM 801 N N . ALA A 1 108 ? 13.015 -7.925 3.788 1.00 97.81 108 ALA A N 1
ATOM 802 C CA . ALA A 1 108 ? 14.232 -8.385 4.446 1.00 97.81 108 ALA A CA 1
ATOM 803 C C . ALA A 1 108 ? 13.975 -8.781 5.910 1.00 97.81 108 ALA A C 1
ATOM 805 O O . ALA A 1 108 ? 14.413 -9.847 6.333 1.00 97.81 108 ALA A O 1
ATOM 806 N N . GLN A 1 109 ? 13.218 -7.967 6.655 1.00 98.06 109 GLN A N 1
ATOM 807 C CA . GLN A 1 109 ? 12.853 -8.242 8.047 1.00 98.06 109 GLN A CA 1
ATOM 808 C C . GLN A 1 109 ? 12.094 -9.569 8.199 1.00 98.06 109 GLN A C 1
ATOM 810 O O . GLN A 1 109 ? 12.359 -10.321 9.131 1.00 98.06 109 GLN A O 1
ATOM 815 N N . LEU A 1 110 ? 11.156 -9.858 7.293 1.00 97.81 110 LEU A N 1
ATOM 816 C CA . LEU A 1 110 ? 10.311 -11.054 7.355 1.00 97.81 110 LEU A CA 1
ATOM 817 C C . LEU A 1 110 ? 10.899 -12.261 6.603 1.00 97.81 110 LEU A C 1
ATOM 819 O O . LEU A 1 110 ? 10.241 -13.293 6.494 1.00 97.81 110 LEU A O 1
ATOM 823 N N . GLY A 1 111 ? 12.103 -12.141 6.032 1.00 97.75 111 GLY A N 1
ATOM 824 C CA . GLY A 1 111 ? 12.701 -13.189 5.199 1.00 97.75 111 GLY A CA 1
ATOM 825 C C . GLY A 1 111 ? 11.947 -13.453 3.886 1.00 97.75 111 GLY A C 1
ATOM 826 O O . GLY A 1 111 ? 12.085 -14.523 3.294 1.00 97.75 111 GLY A O 1
ATOM 827 N N . PHE A 1 112 ? 11.141 -12.499 3.412 1.00 97.75 112 PHE A N 1
ATOM 828 C CA . PHE A 1 112 ? 10.424 -12.608 2.146 1.00 97.75 112 PHE A CA 1
ATOM 829 C C . PHE A 1 112 ? 11.358 -12.329 0.967 1.00 97.75 112 PHE A C 1
ATOM 831 O O . PHE A 1 112 ? 11.894 -11.229 0.814 1.00 97.75 112 PHE A O 1
ATOM 838 N N . VAL A 1 113 ? 11.518 -13.312 0.085 1.00 97.19 113 VAL A N 1
ATOM 839 C CA . VAL A 1 113 ? 12.404 -13.187 -1.075 1.00 97.19 113 VAL A CA 1
ATOM 840 C C . VAL A 1 113 ? 11.736 -12.361 -2.174 1.00 97.19 113 VAL A C 1
ATOM 842 O O . VAL A 1 113 ? 10.699 -12.735 -2.724 1.00 97.19 113 VAL A O 1
ATOM 845 N N . LEU A 1 114 ? 12.371 -11.245 -2.535 1.00 97.06 114 LEU A N 1
ATOM 846 C CA . LEU A 1 114 ? 12.047 -10.461 -3.724 1.00 97.06 114 LEU A CA 1
ATOM 847 C C . LEU A 1 114 ? 13.017 -10.861 -4.849 1.00 97.06 114 LEU A C 1
ATOM 849 O O . LEU A 1 114 ? 14.160 -10.399 -4.834 1.00 97.06 114 LEU A O 1
ATOM 853 N N . PRO A 1 115 ? 12.609 -11.730 -5.795 1.00 95.12 115 PRO A N 1
ATOM 854 C CA . PRO A 1 115 ? 13.508 -12.205 -6.840 1.00 95.12 115 PRO A CA 1
ATOM 855 C C . PRO A 1 115 ? 13.953 -11.056 -7.749 1.00 95.12 115 PRO A C 1
ATOM 857 O O . PRO A 1 115 ? 13.194 -10.108 -7.981 1.00 95.12 115 PRO A O 1
ATOM 860 N N . ALA A 1 116 ? 15.178 -11.170 -8.264 1.00 94.94 116 ALA A N 1
ATOM 861 C CA . ALA A 1 116 ? 15.711 -10.249 -9.257 1.00 94.94 116 ALA A CA 1
ATOM 862 C C . ALA A 1 116 ? 14.876 -10.295 -10.543 1.00 94.94 116 ALA A C 1
ATOM 864 O O . ALA A 1 116 ? 14.398 -11.354 -10.951 1.00 94.94 116 ALA A O 1
ATOM 865 N N . ASP A 1 117 ? 14.728 -9.144 -11.188 1.00 94.69 117 ASP A N 1
ATOM 866 C CA . ASP A 1 117 ? 13.980 -9.004 -12.433 1.00 94.69 117 ASP A CA 1
ATOM 867 C C . ASP A 1 117 ? 14.727 -8.085 -13.411 1.00 94.69 117 ASP A C 1
ATOM 869 O O . ASP A 1 117 ? 15.398 -7.137 -12.995 1.00 94.69 117 ASP A O 1
ATOM 873 N N . ARG A 1 118 ? 14.585 -8.311 -14.726 1.00 92.88 118 ARG A N 1
ATOM 874 C CA . ARG A 1 118 ? 15.177 -7.437 -15.762 1.00 92.88 118 ARG A CA 1
ATOM 875 C C . ARG A 1 118 ? 14.725 -5.982 -15.619 1.00 92.88 118 ARG A C 1
ATOM 877 O O . ARG A 1 118 ? 15.420 -5.055 -16.029 1.00 92.88 118 ARG A O 1
ATOM 884 N N . TRP A 1 119 ? 13.556 -5.768 -15.021 1.00 93.94 119 TRP A N 1
ATOM 885 C CA . TRP A 1 119 ? 12.997 -4.441 -14.811 1.00 93.94 119 TRP A CA 1
ATOM 886 C C . TRP A 1 119 ? 13.558 -3.712 -13.587 1.00 93.94 119 TRP A C 1
ATOM 888 O O . TRP A 1 119 ? 13.337 -2.509 -13.479 1.00 93.94 119 TRP A O 1
ATOM 898 N N . ASP A 1 120 ? 14.333 -4.360 -12.711 1.00 94.50 120 ASP A N 1
ATOM 899 C CA . ASP A 1 120 ? 14.898 -3.744 -11.496 1.00 94.50 120 ASP A CA 1
ATOM 900 C C . ASP A 1 120 ? 15.772 -2.504 -11.779 1.00 94.50 120 ASP A C 1
ATOM 902 O O . ASP A 1 120 ? 15.863 -1.591 -10.952 1.00 94.50 120 ASP A O 1
ATOM 906 N N . ASN A 1 121 ? 16.372 -2.429 -12.971 1.00 93.12 121 ASN A N 1
ATOM 907 C CA . ASN A 1 121 ? 17.135 -1.273 -13.450 1.00 93.12 121 ASN A CA 1
ATOM 908 C C . ASN A 1 121 ? 16.493 -0.566 -14.662 1.00 93.12 121 ASN A C 1
ATOM 910 O O . ASN A 1 121 ? 17.154 0.202 -15.364 1.00 93.12 121 ASN A O 1
ATOM 914 N N . GLY A 1 122 ? 15.209 -0.826 -14.922 1.00 88.38 122 GLY A N 1
ATOM 915 C CA . GLY A 1 122 ? 14.498 -0.294 -16.082 1.00 88.38 122 GLY A CA 1
ATOM 916 C C . GLY A 1 122 ? 14.962 -0.890 -17.412 1.00 88.38 122 GLY A C 1
ATOM 917 O O . GLY A 1 122 ? 14.942 -0.179 -18.415 1.00 88.38 122 GLY A O 1
ATOM 918 N N . ASN A 1 123 ? 15.386 -2.161 -17.414 1.00 88.38 123 ASN A N 1
ATOM 919 C CA . ASN A 1 123 ? 15.880 -2.881 -18.589 1.00 88.38 123 ASN A CA 1
ATOM 920 C C . ASN A 1 123 ? 17.129 -2.230 -19.223 1.00 88.38 123 ASN A C 1
ATOM 922 O O . ASN A 1 123 ? 17.264 -2.165 -20.442 1.00 88.38 123 ASN A O 1
ATOM 926 N N . ARG A 1 124 ? 18.036 -1.706 -18.385 1.00 90.06 124 ARG A N 1
ATOM 927 C CA . ARG A 1 124 ? 19.281 -1.020 -18.794 1.00 90.06 124 ARG A CA 1
ATOM 928 C C . ARG A 1 124 ? 20.537 -1.878 -18.582 1.00 90.06 124 ARG A C 1
ATOM 930 O O . ARG A 1 124 ? 21.631 -1.339 -18.448 1.00 90.06 124 ARG A O 1
ATOM 937 N N . GLY A 1 125 ? 20.376 -3.203 -18.527 1.00 91.69 125 GLY A N 1
ATOM 938 C CA . GLY A 1 125 ? 21.446 -4.184 -18.295 1.00 91.69 125 GLY A CA 1
ATOM 939 C C . GLY A 1 125 ? 21.166 -5.090 -17.088 1.00 91.69 125 GLY A C 1
ATOM 940 O O . GLY A 1 125 ? 20.011 -5.211 -16.680 1.00 91.69 125 GLY A O 1
ATOM 941 N N . PRO A 1 126 ? 22.189 -5.705 -16.476 1.00 93.00 126 PRO A N 1
ATOM 942 C CA . PRO A 1 126 ? 22.046 -6.406 -15.199 1.00 93.00 126 PRO A CA 1
ATOM 943 C C . PRO A 1 126 ? 21.777 -5.431 -14.034 1.00 93.00 126 PRO A C 1
ATOM 945 O O . PRO A 1 126 ? 22.402 -4.366 -13.980 1.00 93.00 126 PRO A O 1
ATOM 948 N N . PRO A 1 127 ? 20.862 -5.742 -13.097 1.00 93.12 127 PRO A N 1
ATOM 949 C CA . PRO A 1 127 ? 20.644 -4.912 -11.916 1.00 93.12 127 PRO A CA 1
ATOM 950 C C . PRO A 1 127 ? 21.816 -5.013 -10.930 1.00 93.12 127 PRO A C 1
ATOM 952 O O . PRO A 1 127 ? 22.386 -6.083 -10.726 1.00 93.12 127 PRO A O 1
ATOM 955 N N . THR A 1 128 ? 22.157 -3.900 -10.277 1.00 93.62 128 THR A N 1
ATOM 956 C CA . THR A 1 128 ? 23.097 -3.904 -9.145 1.00 93.62 128 THR A CA 1
ATOM 957 C C . THR A 1 128 ? 22.467 -4.563 -7.914 1.00 93.62 128 THR A C 1
ATOM 959 O O . THR A 1 128 ? 21.243 -4.658 -7.810 1.00 93.62 128 THR A O 1
ATOM 962 N N . ALA A 1 129 ? 23.277 -4.960 -6.926 1.00 92.06 129 ALA A N 1
ATOM 963 C CA . ALA A 1 129 ? 22.773 -5.541 -5.675 1.00 92.06 129 ALA A CA 1
ATOM 964 C C . ALA A 1 129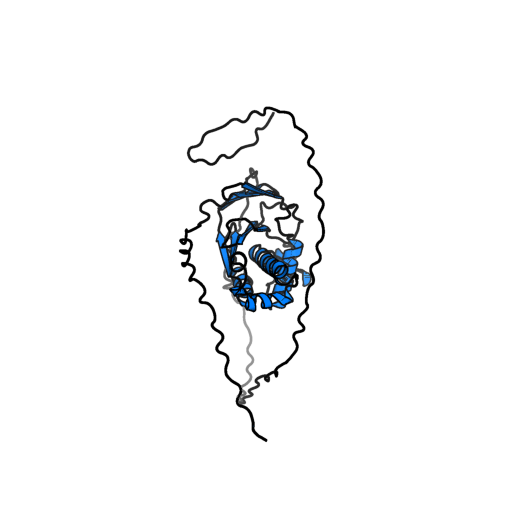 ? 21.724 -4.644 -4.978 1.00 92.06 129 ALA A C 1
ATOM 966 O O . ALA A 1 129 ? 20.712 -5.120 -4.472 1.00 92.06 129 ALA A O 1
ATOM 967 N N . GLU A 1 130 ? 21.906 -3.323 -5.034 1.00 92.00 130 GLU A N 1
ATOM 968 C CA . GLU A 1 130 ? 20.967 -2.339 -4.481 1.00 92.00 130 GLU A CA 1
ATOM 969 C C . GLU A 1 130 ? 19.679 -2.170 -5.301 1.00 92.00 130 GLU A C 1
ATOM 971 O O . GLU A 1 130 ? 18.705 -1.577 -4.816 1.00 92.00 130 GLU A O 1
ATOM 976 N N . GLN A 1 131 ? 19.668 -2.642 -6.547 1.00 93.94 131 GLN A N 1
ATOM 977 C CA . GLN A 1 131 ? 18.526 -2.592 -7.458 1.00 93.94 131 GLN A CA 1
ATOM 978 C C . GLN A 1 131 ? 17.667 -3.850 -7.399 1.00 93.94 131 GLN A C 1
ATOM 980 O O . GLN A 1 131 ? 16.467 -3.753 -7.647 1.00 93.94 131 GLN A O 1
ATOM 985 N N . ILE A 1 132 ? 18.247 -4.988 -7.015 1.00 95.25 132 ILE A N 1
ATOM 986 C CA . ILE A 1 132 ? 17.536 -6.265 -6.945 1.00 95.25 132 ILE A CA 1
ATOM 987 C C . ILE A 1 132 ? 16.261 -6.142 -6.098 1.00 95.25 132 ILE A C 1
ATOM 989 O O . ILE A 1 132 ? 16.263 -5.616 -4.973 1.00 95.25 132 ILE A O 1
ATOM 993 N N . GLY A 1 133 ? 15.159 -6.617 -6.681 1.00 95.88 133 GLY A N 1
ATOM 994 C CA . GLY A 1 133 ? 13.839 -6.686 -6.070 1.00 95.88 133 GLY A CA 1
ATOM 995 C C . GLY A 1 133 ? 13.031 -5.387 -6.128 1.00 95.88 133 GLY A C 1
ATOM 996 O O . GLY A 1 133 ? 11.912 -5.366 -5.611 1.00 95.88 133 GLY A O 1
ATOM 997 N N . ARG A 1 134 ? 13.536 -4.304 -6.739 1.00 96.19 134 ARG A N 1
ATOM 998 C CA . ARG A 1 134 ? 12.797 -3.034 -6.898 1.00 96.19 134 ARG A CA 1
ATOM 999 C C . ARG A 1 134 ? 11.503 -3.220 -7.676 1.00 96.19 134 ARG A C 1
ATOM 1001 O O . ARG A 1 134 ? 10.463 -2.733 -7.236 1.00 96.19 134 ARG A O 1
ATOM 1008 N N . PHE A 1 135 ? 11.547 -3.954 -8.782 1.00 96.25 135 PHE A N 1
ATOM 1009 C CA . PHE A 1 135 ? 10.384 -4.253 -9.602 1.00 96.25 135 PHE A CA 1
ATOM 1010 C C . PHE A 1 135 ? 9.326 -4.985 -8.779 1.00 96.25 135 PHE A C 1
ATOM 1012 O O . PHE A 1 135 ? 8.190 -4.533 -8.687 1.00 96.25 135 PHE A O 1
ATOM 1019 N N . ARG A 1 136 ? 9.711 -6.042 -8.059 1.00 96.62 136 ARG A N 1
ATOM 1020 C CA . ARG A 1 136 ? 8.774 -6.816 -7.231 1.00 96.62 136 ARG A CA 1
ATOM 1021 C C . ARG A 1 136 ? 8.267 -6.052 -6.012 1.00 96.62 136 ARG A C 1
ATOM 1023 O O . ARG A 1 136 ? 7.139 -6.296 -5.586 1.00 96.62 136 ARG A O 1
ATOM 1030 N N . ALA A 1 137 ? 9.066 -5.155 -5.441 1.00 97.75 137 ALA A N 1
ATOM 1031 C CA . ALA A 1 137 ? 8.675 -4.323 -4.306 1.00 97.75 137 ALA A CA 1
ATOM 1032 C C . ALA A 1 137 ? 7.740 -3.170 -4.696 1.00 97.75 137 ALA A C 1
ATOM 1034 O O . ALA A 1 137 ? 6.999 -2.663 -3.856 1.00 97.75 137 ALA A O 1
ATOM 1035 N N . CYS A 1 138 ? 7.760 -2.740 -5.959 1.00 97.38 138 CYS A N 1
ATOM 1036 C CA . CYS A 1 138 ? 7.018 -1.558 -6.379 1.00 97.38 138 CYS A CA 1
ATOM 1037 C C . CYS A 1 138 ? 5.528 -1.801 -6.647 1.00 97.38 138 CYS A C 1
ATOM 1039 O O . CYS A 1 138 ? 4.811 -0.847 -6.968 1.00 97.38 138 CYS A O 1
ATOM 1041 N N . HIS A 1 139 ? 5.067 -3.047 -6.533 1.00 97.38 139 HIS A N 1
ATOM 1042 C CA . HIS A 1 139 ? 3.670 -3.418 -6.725 1.00 97.38 139 HIS A CA 1
ATOM 1043 C C . HIS A 1 139 ? 2.784 -2.726 -5.685 1.00 97.38 139 HIS A C 1
ATOM 1045 O O . HIS A 1 139 ? 3.173 -2.528 -4.528 1.00 97.38 139 HIS A O 1
ATOM 1051 N N . ILE A 1 140 ? 1.596 -2.308 -6.111 1.00 97.38 140 ILE A N 1
ATOM 1052 C CA . ILE A 1 140 ? 0.762 -1.411 -5.311 1.00 97.38 140 ILE A CA 1
ATOM 1053 C C . ILE A 1 140 ? 0.164 -2.101 -4.093 1.00 97.38 140 ILE A C 1
ATOM 1055 O O . ILE A 1 140 ? 0.045 -1.473 -3.047 1.00 97.38 140 ILE A O 1
ATOM 1059 N N . GLU A 1 141 ? -0.108 -3.397 -4.185 1.00 98.31 141 GLU A N 1
ATOM 1060 C CA . GLU A 1 141 ? -0.611 -4.225 -3.097 1.00 98.31 141 GLU A CA 1
ATOM 1061 C C . GLU A 1 141 ? 0.357 -4.207 -1.918 1.00 98.31 141 GLU A C 1
ATOM 1063 O O . GLU A 1 141 ? -0.044 -3.952 -0.784 1.00 98.31 141 GLU A O 1
ATOM 1068 N N . LYS A 1 142 ? 1.654 -4.379 -2.204 1.00 98.56 142 LYS A N 1
ATOM 1069 C CA . LYS A 1 142 ? 2.698 -4.393 -1.177 1.00 98.56 142 LYS A CA 1
ATOM 1070 C C . LYS A 1 142 ? 2.861 -3.026 -0.526 1.00 98.56 142 LYS A C 1
ATOM 1072 O O . LYS A 1 142 ? 2.945 -2.916 0.695 1.00 98.56 142 LYS A O 1
ATOM 1077 N N . LYS A 1 143 ? 2.859 -1.960 -1.331 1.00 98.50 143 LYS A N 1
ATOM 1078 C CA . LYS A 1 143 ? 2.961 -0.584 -0.825 1.00 98.50 143 LYS A CA 1
ATOM 1079 C C . LYS A 1 143 ? 1.774 -0.208 0.057 1.00 98.50 143 LYS A C 1
ATOM 1081 O O . LYS A 1 143 ? 1.967 0.353 1.135 1.00 98.50 143 LYS A O 1
ATOM 1086 N N . LEU A 1 144 ? 0.557 -0.507 -0.399 1.00 98.56 144 LEU A N 1
ATOM 1087 C CA . LEU A 1 144 ? -0.674 -0.190 0.318 1.00 98.56 144 LEU A CA 1
ATOM 1088 C C . LEU A 1 144 ? -0.795 -1.005 1.609 1.00 98.56 144 LEU A C 1
ATOM 1090 O O . LEU A 1 144 ? -1.202 -0.442 2.625 1.00 98.56 144 LEU A O 1
ATOM 1094 N N . SER A 1 145 ? -0.379 -2.277 1.618 1.00 98.75 145 SER A N 1
ATOM 1095 C CA . SER A 1 145 ? -0.380 -3.087 2.841 1.00 98.75 145 SER A CA 1
ATOM 1096 C C . SER A 1 145 ? 0.617 -2.557 3.880 1.00 98.75 145 SER A C 1
ATOM 1098 O O . SER A 1 145 ? 0.257 -2.394 5.044 1.00 98.75 145 SER A O 1
ATOM 1100 N N . VAL A 1 146 ? 1.836 -2.183 3.466 1.00 98.69 146 VAL A N 1
ATOM 1101 C CA . VAL A 1 146 ? 2.828 -1.552 4.358 1.00 98.69 146 VAL A CA 1
ATOM 1102 C C . VAL A 1 146 ? 2.313 -0.222 4.898 1.00 98.69 146 VAL A C 1
ATOM 1104 O O . VAL A 1 146 ? 2.430 0.045 6.094 1.00 98.69 146 VAL A O 1
ATOM 1107 N N . TRP A 1 147 ? 1.710 0.616 4.052 1.00 98.69 147 TRP A N 1
ATOM 1108 C CA . TRP A 1 147 ? 1.084 1.858 4.505 1.00 98.69 147 TRP A CA 1
ATOM 1109 C C . TRP A 1 147 ? 0.012 1.609 5.567 1.00 98.69 147 TRP A C 1
ATOM 1111 O O . TRP A 1 147 ? -0.004 2.298 6.589 1.00 98.69 147 TRP A O 1
ATOM 1121 N N . TRP A 1 148 ? -0.850 0.615 5.347 1.00 98.69 148 TRP A N 1
ATOM 1122 C CA . TRP A 1 148 ? -1.928 0.274 6.268 1.00 98.69 148 TRP A CA 1
ATOM 1123 C C . TRP A 1 148 ? -1.396 -0.123 7.644 1.00 98.69 148 TRP A C 1
ATOM 1125 O O . TRP A 1 148 ? -1.819 0.429 8.658 1.00 98.69 148 TRP A O 1
ATOM 1135 N N . VAL A 1 149 ? -0.393 -1.001 7.678 1.00 98.69 149 VAL A N 1
ATOM 1136 C CA . VAL A 1 149 ? 0.268 -1.423 8.919 1.00 98.69 149 VAL A CA 1
ATOM 1137 C C . VAL A 1 149 ? 0.903 -0.227 9.633 1.00 98.69 149 VAL A C 1
ATOM 1139 O O . VAL A 1 149 ? 0.662 -0.021 10.821 1.00 98.69 149 VAL A O 1
ATOM 1142 N N . ARG A 1 150 ? 1.628 0.643 8.914 1.00 98.69 150 ARG A N 1
ATOM 1143 C CA . ARG A 1 150 ? 2.204 1.871 9.498 1.00 98.69 150 ARG A CA 1
ATOM 1144 C C . ARG A 1 150 ? 1.147 2.814 10.061 1.00 98.69 150 ARG A C 1
ATOM 1146 O O . ARG A 1 150 ? 1.406 3.486 11.059 1.00 98.69 150 ARG A O 1
ATOM 1153 N N . LYS A 1 151 ? -0.018 2.906 9.416 1.00 98.25 151 LYS A N 1
ATOM 1154 C CA . LYS A 1 151 ? -1.142 3.714 9.898 1.00 98.25 151 LYS A CA 1
ATOM 1155 C C . LYS A 1 151 ? -1.644 3.186 11.242 1.00 98.25 151 LYS A C 1
ATOM 1157 O O . LYS A 1 151 ? -1.807 3.987 12.159 1.00 98.25 151 LYS A O 1
ATOM 1162 N N . ILE A 1 152 ? -1.829 1.871 11.369 1.00 98.38 152 ILE A N 1
ATOM 1163 C CA . ILE A 1 152 ? -2.252 1.224 12.621 1.00 98.38 152 ILE A CA 1
ATOM 1164 C C . ILE A 1 152 ? -1.193 1.422 13.705 1.00 98.38 152 ILE A C 1
ATOM 1166 O O . ILE A 1 152 ? -1.521 1.894 14.791 1.00 98.38 152 ILE A O 1
ATOM 1170 N N . LEU A 1 153 ? 0.083 1.166 13.392 1.00 98.44 153 LEU A N 1
ATOM 1171 C CA . LEU A 1 153 ? 1.189 1.394 14.325 1.00 98.44 153 LEU A CA 1
ATOM 1172 C C . LEU A 1 153 ? 1.189 2.821 14.870 1.00 98.44 153 LEU A C 1
ATOM 1174 O O . LEU A 1 153 ? 1.366 3.033 16.070 1.00 98.44 153 LEU A O 1
ATOM 1178 N N . LYS A 1 154 ? 0.936 3.806 14.000 1.00 98.38 154 LYS A N 1
ATOM 1179 C CA . LYS A 1 154 ? 0.931 5.207 14.416 1.00 98.38 154 LYS A CA 1
ATOM 1180 C C . LYS A 1 154 ? -0.270 5.536 15.284 1.00 98.38 154 LYS A C 1
ATOM 1182 O O . LYS A 1 154 ? -0.108 6.286 16.242 1.00 98.38 154 LYS A O 1
ATOM 1187 N N . ALA A 1 155 ? -1.438 5.010 14.929 1.00 97.25 155 ALA A N 1
ATOM 1188 C CA . ALA A 1 155 ? -2.680 5.258 15.645 1.00 97.25 155 ALA A CA 1
ATOM 1189 C C . ALA A 1 155 ? -2.684 4.620 17.041 1.00 97.25 155 ALA A C 1
ATOM 1191 O O . ALA A 1 155 ? -3.184 5.235 17.973 1.00 97.25 155 ALA A O 1
ATOM 1192 N N . VAL A 1 156 ? -2.117 3.419 17.184 1.00 97.25 156 VAL A N 1
ATOM 1193 C CA . VAL A 1 156 ? -2.243 2.619 18.411 1.00 97.25 156 VAL A CA 1
ATOM 1194 C C . VAL A 1 156 ? -1.009 2.703 19.303 1.00 97.25 156 VAL A C 1
ATOM 1196 O O . VAL A 1 156 ? -1.130 2.826 20.515 1.00 97.25 156 VAL A O 1
ATOM 1199 N N . PHE A 1 157 ? 0.186 2.683 18.712 1.00 97.00 157 PHE A N 1
ATOM 1200 C CA . PHE A 1 157 ? 1.454 2.636 19.449 1.00 97.00 157 PHE A CA 1
ATOM 1201 C C . PHE A 1 157 ? 2.265 3.933 19.328 1.00 97.00 157 PHE A C 1
ATOM 1203 O O . PHE A 1 157 ? 3.401 4.008 19.792 1.00 97.00 157 PHE A O 1
ATOM 1210 N N . GLY A 1 158 ? 1.743 4.948 18.631 1.00 97.94 158 GLY A N 1
ATOM 1211 C CA . GLY A 1 158 ? 2.430 6.225 18.423 1.00 97.94 158 GLY A CA 1
ATOM 1212 C C . GLY A 1 158 ? 3.656 6.162 17.499 1.00 97.94 158 GLY A C 1
ATOM 1213 O O . GLY A 1 158 ? 4.254 7.209 17.226 1.00 97.94 158 GLY A O 1
ATOM 1214 N N . THR A 1 159 ? 3.996 4.994 16.944 1.00 98.31 159 THR A N 1
ATOM 1215 C CA . THR A 1 159 ? 5.206 4.748 16.139 1.00 98.31 159 THR A CA 1
ATOM 1216 C C . THR A 1 159 ? 4.894 4.457 14.670 1.00 98.31 159 THR A C 1
ATOM 1218 O O . THR A 1 159 ? 3.774 4.144 14.301 1.00 98.31 159 THR A O 1
ATOM 1221 N N . LYS A 1 160 ? 5.887 4.566 13.788 1.00 98.06 160 LYS A N 1
ATOM 1222 C CA . LYS A 1 160 ? 5.785 4.100 12.393 1.00 98.06 160 LYS A CA 1
ATOM 1223 C C . LYS A 1 160 ? 6.846 3.049 12.062 1.00 98.06 160 LYS A C 1
ATOM 1225 O O . LYS A 1 160 ? 7.147 2.874 10.879 1.00 98.06 160 LYS A O 1
ATOM 1230 N N . ASP A 1 161 ? 7.450 2.474 13.094 1.00 98.12 161 ASP A N 1
ATOM 1231 C CA . ASP A 1 161 ? 8.520 1.491 13.017 1.00 98.12 161 ASP A CA 1
ATOM 1232 C C . ASP A 1 161 ? 7.953 0.106 12.693 1.00 98.12 161 ASP A C 1
ATOM 1234 O O . ASP A 1 161 ? 7.212 -0.473 13.484 1.00 98.12 161 ASP A O 1
ATOM 1238 N N . MET A 1 162 ? 8.299 -0.409 11.514 1.00 98.25 162 MET A N 1
ATOM 1239 C CA . MET A 1 162 ? 7.800 -1.695 11.029 1.00 98.25 162 MET A CA 1
ATOM 1240 C C . MET A 1 162 ? 8.368 -2.889 11.800 1.00 98.25 162 MET A C 1
ATOM 1242 O O . MET A 1 162 ? 7.748 -3.951 11.782 1.00 98.25 162 MET A O 1
ATOM 1246 N N . THR A 1 163 ? 9.469 -2.725 12.542 1.00 98.06 163 THR A N 1
ATOM 1247 C CA . THR A 1 163 ? 10.009 -3.803 13.387 1.00 98.06 163 THR A CA 1
ATOM 1248 C C . THR A 1 163 ? 9.017 -4.252 14.463 1.00 98.06 163 THR A C 1
ATOM 1250 O O . THR A 1 163 ? 9.029 -5.407 14.876 1.00 98.06 163 THR A O 1
ATOM 1253 N N . ARG A 1 164 ? 8.080 -3.371 14.833 1.00 98.19 164 ARG A N 1
ATOM 1254 C CA . ARG A 1 164 ? 7.035 -3.599 15.838 1.00 98.19 164 ARG A CA 1
ATOM 1255 C C . ARG A 1 164 ? 5.710 -4.103 15.262 1.00 98.19 164 ARG A C 1
ATOM 1257 O O . ARG A 1 164 ? 4.726 -4.195 15.988 1.00 98.19 164 ARG A O 1
ATOM 1264 N N . MET A 1 165 ? 5.628 -4.417 13.964 1.00 98.06 165 MET A N 1
ATOM 1265 C CA . MET A 1 165 ? 4.346 -4.788 13.341 1.00 98.06 165 MET A CA 1
ATOM 1266 C C . MET A 1 165 ? 3.698 -6.041 13.954 1.00 98.06 165 MET A C 1
ATOM 1268 O O . MET A 1 165 ? 2.470 -6.114 14.002 1.00 98.06 165 MET A O 1
ATOM 1272 N N . GLY A 1 166 ? 4.498 -6.976 14.478 1.00 98.12 166 GLY A N 1
ATOM 1273 C CA . GLY A 1 166 ? 4.006 -8.164 15.180 1.00 98.12 166 GLY A CA 1
ATOM 1274 C C . GLY A 1 166 ? 3.213 -7.844 16.454 1.00 98.12 166 GLY A C 1
ATOM 1275 O O . GLY A 1 166 ? 2.334 -8.611 16.843 1.00 98.12 166 GLY A O 1
ATOM 1276 N N . GLU A 1 167 ? 3.423 -6.671 17.067 1.00 98.25 167 GLU A N 1
ATOM 1277 C CA . GLU A 1 167 ? 2.643 -6.222 18.230 1.00 98.25 167 GLU A CA 1
ATOM 1278 C C . GLU A 1 167 ? 1.170 -5.968 17.887 1.00 98.25 167 GLU A C 1
ATOM 1280 O O . GLU A 1 167 ? 0.312 -6.060 18.757 1.00 98.25 167 GLU A O 1
ATOM 1285 N N . ILE A 1 168 ? 0.837 -5.705 16.618 1.00 98.31 168 ILE A N 1
ATOM 1286 C CA . ILE A 1 168 ? -0.561 -5.560 16.182 1.00 98.31 168 ILE A CA 1
ATOM 1287 C C . ILE A 1 168 ? -1.333 -6.860 16.427 1.00 98.31 168 ILE A C 1
ATOM 1289 O O . ILE A 1 168 ? -2.498 -6.829 16.823 1.00 98.31 168 ILE A O 1
ATOM 1293 N N . LYS A 1 169 ? -0.680 -8.011 16.235 1.00 98.25 169 LYS A N 1
ATOM 1294 C CA . LYS A 1 169 ? -1.323 -9.324 16.304 1.00 98.25 169 LYS A CA 1
ATOM 1295 C C . LYS A 1 169 ? -1.885 -9.632 17.688 1.00 98.25 169 LYS A C 1
ATOM 1297 O O . LYS A 1 169 ? -2.932 -10.268 17.778 1.00 98.25 169 LYS A O 1
ATOM 1302 N N . SER A 1 170 ? -1.237 -9.163 18.757 1.00 97.44 170 SER A N 1
ATOM 1303 C CA . SER A 1 170 ? -1.697 -9.393 20.135 1.00 97.44 170 SER A CA 1
ATOM 1304 C C . SER A 1 170 ? -2.947 -8.583 20.494 1.00 97.44 170 SER A C 1
ATOM 1306 O O . SER A 1 170 ? -3.676 -8.965 21.407 1.00 97.44 170 SER A O 1
ATOM 1308 N N . ILE A 1 171 ? -3.227 -7.505 19.758 1.00 97.88 171 ILE A N 1
ATOM 1309 C CA . ILE A 1 171 ? -4.345 -6.591 20.024 1.00 97.88 171 ILE A CA 1
ATOM 1310 C C . ILE A 1 171 ? -5.363 -6.519 18.882 1.00 97.88 171 ILE A C 1
ATOM 1312 O O . ILE A 1 171 ? -6.302 -5.728 18.954 1.00 97.88 171 ILE A O 1
ATOM 1316 N N . VAL A 1 172 ? -5.212 -7.316 17.8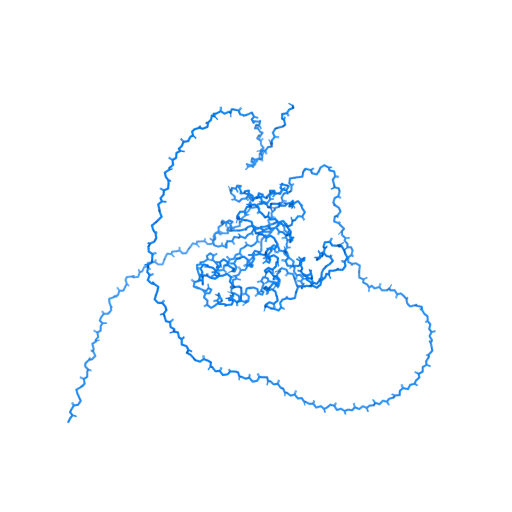19 1.00 97.44 172 VAL A N 1
ATOM 1317 C CA . VAL A 1 172 ? -6.026 -7.197 16.595 1.00 97.44 172 VAL A CA 1
ATOM 1318 C C . VAL A 1 172 ? -7.534 -7.294 16.866 1.00 97.44 172 VAL A C 1
ATOM 1320 O O . VAL A 1 172 ? -8.328 -6.597 16.237 1.00 97.44 172 VAL A O 1
ATOM 1323 N N . THR A 1 173 ? -7.937 -8.093 17.857 1.00 97.00 173 THR A N 1
ATOM 1324 C CA . THR A 1 173 ? -9.336 -8.262 18.287 1.00 97.00 173 THR A CA 1
ATOM 1325 C C . THR A 1 173 ? -9.890 -7.070 19.069 1.00 97.00 173 THR A C 1
ATOM 1327 O O . THR A 1 173 ? -11.107 -6.954 19.212 1.00 97.00 173 THR A O 1
ATOM 1330 N N . GLN A 1 174 ? -9.022 -6.179 19.553 1.00 97.44 174 GLN A N 1
ATOM 1331 C CA . GLN A 1 174 ? -9.359 -4.965 20.301 1.00 97.44 174 GLN A CA 1
ATOM 1332 C C . GLN A 1 174 ? -9.305 -3.709 19.424 1.00 97.44 174 GLN A C 1
ATOM 1334 O O . GLN A 1 174 ? -9.868 -2.681 19.791 1.00 97.44 174 GLN A O 1
ATOM 1339 N N . LEU A 1 175 ? -8.662 -3.776 18.251 1.00 96.75 175 LEU A N 1
ATOM 1340 C CA . LEU A 1 175 ? -8.614 -2.653 17.315 1.00 96.75 175 LEU A CA 1
ATOM 1341 C C . LEU A 1 175 ? -10.025 -2.225 16.889 1.00 96.75 175 LEU A C 1
ATOM 1343 O O . LEU A 1 175 ? -10.890 -3.092 16.742 1.00 96.75 175 LEU A O 1
ATOM 1347 N N . PRO A 1 176 ? -10.264 -0.936 16.600 1.00 96.88 176 PRO A N 1
ATOM 1348 C CA . PRO A 1 176 ? -11.454 -0.508 15.870 1.00 96.88 176 PRO A CA 1
ATOM 1349 C C . PRO A 1 176 ? -11.670 -1.348 14.605 1.00 96.88 176 PRO A C 1
ATOM 1351 O O . PRO A 1 176 ? -10.702 -1.732 13.937 1.00 96.88 176 PRO A O 1
ATOM 1354 N N . GLU A 1 177 ? -12.930 -1.652 14.286 1.00 95.75 177 GLU A N 1
ATOM 1355 C CA . GLU A 1 177 ? -13.292 -2.537 13.170 1.00 95.75 177 GLU A CA 1
ATOM 1356 C C . GLU A 1 177 ? -12.663 -2.065 11.857 1.00 95.75 177 GLU A C 1
ATOM 1358 O O . GLU A 1 177 ? -12.154 -2.878 11.081 1.00 95.75 177 GLU A O 1
ATOM 1363 N N . GLU A 1 178 ? -12.571 -0.746 11.654 1.00 96.50 178 GLU A N 1
ATOM 1364 C CA . GLU A 1 178 ? -12.024 -0.201 10.425 1.00 96.50 178 GLU A CA 1
ATOM 1365 C C . GLU A 1 178 ? -10.541 -0.507 10.184 1.00 96.50 178 GLU A C 1
ATOM 1367 O O . GLU A 1 178 ? -10.073 -0.285 9.067 1.00 96.50 178 GLU A O 1
ATOM 1372 N N . TYR A 1 179 ? -9.803 -0.986 11.189 1.00 97.62 179 TYR A N 1
ATOM 1373 C CA . TYR A 1 179 ? -8.387 -1.329 11.074 1.00 97.62 179 TYR A CA 1
ATOM 1374 C C . TYR A 1 179 ? -8.125 -2.816 10.857 1.00 97.62 179 TYR A C 1
ATOM 1376 O O . TYR A 1 179 ? -7.071 -3.146 10.316 1.00 97.62 179 TYR A O 1
ATOM 1384 N N . ARG A 1 180 ? -9.058 -3.696 11.239 1.00 97.69 180 ARG A N 1
ATOM 1385 C CA . ARG A 1 180 ? -8.855 -5.158 11.258 1.00 97.69 180 ARG A CA 1
ATOM 1386 C C . ARG A 1 180 ? -8.762 -5.775 9.863 1.00 97.69 180 ARG A C 1
ATOM 1388 O O . ARG A 1 180 ? -8.027 -6.744 9.669 1.00 97.69 180 ARG A O 1
ATOM 1395 N N . SER A 1 181 ? -9.475 -5.183 8.908 1.00 97.81 181 SER A N 1
ATOM 1396 C CA . SER A 1 181 ? -9.525 -5.641 7.522 1.00 97.81 181 SER A CA 1
ATOM 1397 C C . SER A 1 181 ? -9.479 -4.478 6.538 1.00 97.81 181 SER A C 1
ATOM 1399 O O . SER A 1 181 ? -10.067 -3.413 6.761 1.00 97.81 181 SER A O 1
ATOM 1401 N N . ALA A 1 182 ? -8.799 -4.697 5.418 1.00 98.25 182 ALA A N 1
ATOM 1402 C CA . ALA A 1 182 ? -8.675 -3.731 4.340 1.00 98.25 182 ALA A CA 1
ATOM 1403 C C . ALA A 1 182 ? -8.893 -4.379 2.973 1.00 98.25 182 ALA A C 1
ATOM 1405 O O . ALA A 1 182 ? -8.568 -5.546 2.752 1.00 98.25 182 ALA A O 1
ATOM 1406 N N . ILE A 1 183 ? -9.402 -3.585 2.036 1.00 97.69 183 ILE A N 1
ATOM 1407 C CA . ILE A 1 183 ? -9.636 -3.991 0.654 1.00 97.69 183 ILE A CA 1
ATOM 1408 C C . ILE A 1 183 ? -8.745 -3.148 -0.248 1.00 97.69 183 ILE A C 1
ATOM 1410 O O . ILE A 1 183 ? -8.821 -1.916 -0.243 1.00 97.69 183 ILE A O 1
ATOM 1414 N N . ILE A 1 184 ? -7.902 -3.823 -1.022 1.00 97.75 184 ILE A N 1
ATOM 1415 C CA . ILE A 1 184 ? -7.024 -3.236 -2.027 1.00 97.75 184 ILE A CA 1
ATOM 1416 C C . ILE A 1 184 ? -7.703 -3.378 -3.390 1.00 97.75 184 ILE A C 1
ATOM 1418 O O . ILE A 1 184 ? -7.920 -4.486 -3.873 1.00 97.75 184 ILE A O 1
ATOM 1422 N N . CYS A 1 185 ? -8.033 -2.251 -4.007 1.00 96.25 185 CYS A N 1
ATOM 1423 C CA . CYS A 1 185 ? -8.762 -2.198 -5.266 1.00 96.25 185 CYS A CA 1
ATOM 1424 C C . CYS A 1 185 ? -7.803 -1.879 -6.415 1.00 96.25 185 CYS A C 1
ATOM 1426 O O . CYS A 1 185 ? -7.056 -0.899 -6.342 1.00 96.25 185 CYS A O 1
ATOM 1428 N N . LEU A 1 186 ? -7.813 -2.712 -7.455 1.00 93.94 186 LEU A N 1
ATOM 1429 C CA . LEU A 1 186 ? -6.791 -2.759 -8.504 1.00 93.94 186 LEU A CA 1
ATOM 1430 C C . LEU A 1 186 ? -7.422 -2.845 -9.892 1.00 93.94 186 LEU A C 1
ATOM 1432 O O . LEU A 1 186 ? -8.482 -3.434 -10.069 1.00 93.94 186 LEU A O 1
ATOM 1436 N N . ASN A 1 187 ? -6.727 -2.355 -10.912 1.00 86.81 187 ASN A N 1
ATOM 1437 C CA . ASN A 1 187 ? -7.150 -2.504 -12.308 1.00 86.81 187 ASN A CA 1
ATOM 1438 C C . ASN A 1 187 ? -6.862 -3.889 -12.933 1.00 86.81 187 ASN A C 1
ATOM 1440 O O . ASN A 1 187 ? -7.188 -4.117 -14.098 1.00 86.81 187 ASN A O 1
ATOM 1444 N N . HIS A 1 188 ? -6.225 -4.795 -12.194 1.00 88.69 188 HIS A N 1
ATOM 1445 C CA . HIS A 1 188 ? -5.813 -6.130 -12.631 1.00 88.69 188 HIS A CA 1
ATOM 1446 C C . HIS A 1 188 ? -5.789 -7.080 -11.424 1.00 88.69 188 HIS A C 1
ATOM 1448 O O . HIS A 1 188 ? -5.905 -6.633 -10.281 1.00 88.69 188 HIS A O 1
ATOM 1454 N N . ASP A 1 189 ? -5.651 -8.377 -11.685 1.00 93.12 189 ASP A N 1
ATOM 1455 C CA . ASP A 1 189 ? -5.556 -9.391 -10.636 1.00 93.12 189 ASP A CA 1
ATOM 1456 C C . ASP A 1 189 ? -4.147 -9.404 -10.010 1.00 93.12 189 ASP A C 1
ATOM 1458 O O . ASP A 1 189 ? -3.154 -9.240 -10.729 1.00 93.12 189 ASP A O 1
ATOM 1462 N N . PRO A 1 190 ? -4.029 -9.588 -8.683 1.00 94.31 190 PRO A N 1
ATOM 1463 C CA . PRO A 1 190 ? -2.741 -9.563 -8.001 1.00 94.31 190 PRO A CA 1
ATOM 1464 C C . PRO A 1 190 ? -1.855 -10.742 -8.415 1.00 94.31 190 PRO A C 1
ATOM 1466 O O . PRO A 1 190 ? -2.321 -11.848 -8.690 1.00 94.31 190 PRO A O 1
ATOM 1469 N N . CYS A 1 191 ? -0.537 -10.538 -8.397 1.00 95.75 191 CYS A N 1
ATOM 1470 C CA . CYS A 1 191 ? 0.410 -11.577 -8.801 1.00 95.75 191 CYS A CA 1
ATOM 1471 C C . CYS A 1 191 ? 0.396 -12.776 -7.832 1.00 95.75 191 CYS A C 1
ATOM 1473 O O . CYS A 1 191 ? 0.713 -12.613 -6.650 1.00 95.75 191 CYS A O 1
ATOM 1475 N N . GLY A 1 192 ? 0.102 -13.978 -8.341 1.00 94.25 192 GLY A N 1
ATOM 1476 C CA . GLY A 1 192 ? 0.029 -15.221 -7.554 1.00 94.25 192 GLY A CA 1
ATOM 1477 C C . GLY A 1 192 ? 1.305 -16.077 -7.509 1.00 94.25 192 GLY A C 1
ATOM 1478 O O . GLY A 1 192 ? 1.332 -17.084 -6.811 1.00 94.25 192 GLY A O 1
ATOM 1479 N N . HIS A 1 193 ? 2.361 -15.714 -8.239 1.00 92.88 193 HIS A N 1
ATOM 1480 C CA . HIS A 1 193 ? 3.613 -16.485 -8.284 1.00 92.88 193 HIS A CA 1
ATOM 1481 C C . HIS A 1 193 ? 4.488 -16.285 -7.023 1.00 92.88 193 HIS A C 1
ATOM 1483 O O . HIS A 1 193 ? 4.234 -15.402 -6.202 1.00 92.88 193 HIS A O 1
ATOM 1489 N N . ILE A 1 194 ? 5.581 -17.051 -6.893 1.00 86.50 194 ILE A N 1
ATOM 1490 C CA . ILE A 1 194 ? 6.575 -16.901 -5.807 1.00 86.50 194 ILE A CA 1
ATOM 1491 C C . ILE A 1 194 ? 7.161 -15.479 -5.814 1.00 86.50 194 ILE A C 1
ATOM 1493 O O . ILE A 1 194 ? 7.488 -14.938 -6.870 1.00 86.50 194 ILE A O 1
ATOM 1497 N N . GLY A 1 195 ? 7.245 -14.837 -4.644 1.00 87.50 195 GLY A N 1
ATOM 1498 C CA . GLY A 1 195 ? 7.627 -13.419 -4.534 1.00 87.50 195 GLY A CA 1
ATOM 1499 C C . GLY A 1 195 ? 6.550 -12.438 -5.036 1.00 87.50 195 GLY A C 1
ATOM 1500 O O . GLY A 1 195 ? 6.793 -11.227 -5.119 1.00 87.50 195 GLY A O 1
ATOM 1501 N N . GLY A 1 196 ? 5.366 -12.947 -5.391 1.00 94.81 196 GLY A N 1
ATOM 1502 C CA . GLY A 1 196 ? 4.204 -12.196 -5.860 1.00 94.81 196 GLY A CA 1
ATOM 1503 C C . GLY A 1 196 ? 3.490 -11.411 -4.759 1.00 94.81 196 GLY A C 1
ATOM 1504 O O . GLY A 1 196 ? 3.980 -11.266 -3.639 1.00 94.81 196 GLY A O 1
ATOM 1505 N N . CYS A 1 197 ? 2.334 -10.853 -5.103 1.00 98.06 197 CYS A N 1
ATOM 1506 C CA . CYS A 1 197 ? 1.540 -10.002 -4.221 1.00 98.06 197 CYS A CA 1
ATOM 1507 C C . CYS A 1 197 ? 0.693 -10.818 -3.245 1.00 98.06 197 CYS A C 1
ATOM 1509 O O . CYS A 1 197 ? 0.631 -10.458 -2.076 1.00 98.06 197 CYS A O 1
ATOM 1511 N N . LEU A 1 198 ? 0.085 -11.924 -3.685 1.00 97.44 198 LEU A N 1
ATOM 1512 C CA . LEU A 1 198 ? -0.747 -12.749 -2.801 1.00 97.44 198 LEU A CA 1
ATOM 1513 C C . LEU A 1 198 ? 0.065 -13.385 -1.655 1.00 97.44 198 LEU A C 1
ATOM 1515 O O . LEU A 1 198 ? -0.283 -13.124 -0.504 1.00 97.44 198 LEU A O 1
ATOM 1519 N N . PRO A 1 199 ? 1.211 -14.065 -1.905 1.00 98.00 199 PRO A N 1
ATOM 1520 C CA . PRO A 1 199 ? 2.034 -14.601 -0.815 1.00 98.00 199 PRO A CA 1
ATOM 1521 C C . PRO A 1 199 ? 2.541 -13.525 0.154 1.00 98.00 199 PRO A C 1
ATOM 1523 O O . PRO A 1 199 ? 2.719 -13.776 1.342 1.00 98.00 199 PRO A O 1
ATOM 1526 N N . TRP A 1 200 ? 2.775 -12.308 -0.348 1.00 98.38 200 TRP A N 1
ATOM 1527 C CA . TRP A 1 200 ? 3.136 -11.168 0.489 1.00 98.38 200 TRP A CA 1
ATOM 1528 C C . TRP A 1 200 ? 2.001 -10.769 1.437 1.00 98.38 200 TRP A C 1
ATOM 1530 O O . TRP A 1 200 ? 2.240 -10.558 2.623 1.00 98.38 200 TRP A O 1
ATOM 1540 N N . LEU A 1 201 ? 0.768 -10.656 0.934 1.00 98.44 201 LEU A N 1
ATOM 1541 C CA . LEU A 1 201 ? -0.387 -10.294 1.759 1.00 98.44 201 LEU A CA 1
ATOM 1542 C C . LEU A 1 201 ? -0.670 -11.358 2.827 1.00 98.44 201 LEU A C 1
ATOM 1544 O O . LEU A 1 201 ? -0.953 -10.996 3.970 1.00 98.44 201 LEU A O 1
ATOM 1548 N N . ASP A 1 202 ? -0.517 -12.640 2.490 1.00 98.31 202 ASP A N 1
ATOM 1549 C CA . ASP A 1 202 ? -0.636 -13.743 3.448 1.00 98.31 202 ASP A CA 1
ATOM 1550 C C . ASP A 1 202 ? 0.420 -13.657 4.553 1.00 98.31 202 ASP A C 1
ATOM 1552 O O . ASP A 1 202 ? 0.102 -13.827 5.731 1.00 98.31 202 ASP A O 1
ATOM 1556 N N . LEU A 1 203 ? 1.663 -13.319 4.199 1.00 98.44 203 LEU A N 1
ATOM 1557 C CA . LEU A 1 203 ? 2.735 -13.115 5.171 1.00 98.44 203 LEU A CA 1
ATOM 1558 C C . LEU A 1 203 ? 2.445 -11.931 6.105 1.00 98.44 203 LEU A C 1
ATOM 1560 O O . LEU A 1 203 ? 2.568 -12.066 7.321 1.00 98.44 203 LEU A O 1
ATOM 1564 N N . ILE A 1 204 ? 2.004 -10.787 5.570 1.00 98.50 204 ILE A N 1
ATOM 1565 C CA . ILE A 1 204 ? 1.629 -9.632 6.402 1.00 98.50 204 ILE A CA 1
ATOM 1566 C C . ILE A 1 204 ? 0.460 -9.986 7.331 1.00 98.50 204 ILE A C 1
ATOM 1568 O O . ILE A 1 204 ? 0.465 -9.588 8.498 1.00 98.50 204 ILE A O 1
ATOM 1572 N N . LYS A 1 205 ? -0.527 -10.753 6.855 1.00 98.50 205 LYS A N 1
ATOM 1573 C CA . LYS A 1 205 ? -1.624 -11.261 7.688 1.00 98.50 205 LYS A CA 1
ATOM 1574 C C . LYS A 1 205 ? -1.112 -12.183 8.792 1.00 98.50 205 LYS A C 1
ATOM 1576 O O . LYS A 1 205 ? -1.545 -12.051 9.934 1.00 98.50 205 LYS A O 1
ATOM 1581 N N . ALA A 1 206 ? -0.200 -13.100 8.479 1.00 98.50 206 ALA A N 1
ATOM 1582 C CA . ALA A 1 206 ? 0.382 -14.006 9.463 1.00 98.50 206 ALA A CA 1
ATOM 1583 C C . ALA A 1 206 ? 1.131 -13.244 10.568 1.00 98.50 206 ALA A C 1
ATOM 1585 O O . ALA A 1 206 ? 1.012 -13.605 11.741 1.00 98.50 206 ALA A O 1
ATOM 1586 N N . GLU A 1 207 ? 1.840 -12.175 10.205 1.00 98.50 207 GLU A N 1
ATOM 1587 C CA . GLU A 1 207 ? 2.620 -11.359 11.136 1.00 98.50 207 GLU A CA 1
ATOM 1588 C C . GLU A 1 207 ? 1.745 -10.419 11.980 1.00 98.50 207 GLU A C 1
ATOM 1590 O O . GLU A 1 207 ? 1.938 -10.303 13.185 1.00 98.50 207 GLU A O 1
ATOM 1595 N N . THR A 1 208 ? 0.750 -9.769 11.373 1.00 98.56 208 THR A N 1
ATOM 1596 C CA . THR A 1 208 ? -0.006 -8.671 12.012 1.00 98.56 208 THR A CA 1
ATOM 1597 C C . THR A 1 208 ? -1.422 -9.047 12.450 1.00 98.56 208 THR A C 1
ATOM 1599 O O . THR A 1 208 ? -2.047 -8.314 13.210 1.00 98.56 208 THR A O 1
ATOM 1602 N N . GLY A 1 209 ? -1.968 -10.156 11.948 1.00 98.31 209 GLY A N 1
ATOM 1603 C CA . GLY A 1 209 ? -3.381 -10.522 12.088 1.00 98.31 209 GLY A CA 1
ATOM 1604 C C . GLY A 1 209 ? -4.342 -9.751 11.170 1.00 98.31 209 GLY A C 1
ATOM 1605 O O . GLY A 1 209 ? -5.522 -10.094 11.120 1.00 98.31 209 GLY A O 1
ATOM 1606 N N . ILE A 1 210 ? -3.873 -8.741 10.426 1.00 98.31 210 ILE A N 1
ATOM 1607 C CA . ILE A 1 210 ? -4.716 -7.911 9.553 1.00 98.31 210 ILE A CA 1
ATOM 1608 C C . ILE A 1 210 ? -5.086 -8.664 8.275 1.00 98.31 210 ILE A C 1
ATOM 1610 O O . ILE A 1 210 ? -4.223 -9.209 7.588 1.00 98.31 210 ILE A O 1
ATOM 1614 N N . CYS A 1 211 ? -6.369 -8.659 7.917 1.00 97.69 211 CYS A N 1
ATOM 1615 C CA . CYS A 1 211 ? -6.842 -9.288 6.687 1.00 97.69 211 CYS A CA 1
ATOM 1616 C C . CYS A 1 211 ? -6.815 -8.304 5.511 1.00 97.69 211 CYS A C 1
ATOM 1618 O O . CYS A 1 211 ? -7.417 -7.233 5.569 1.00 97.69 211 CYS A O 1
ATOM 1620 N N . PHE A 1 212 ? -6.158 -8.688 4.416 1.00 98.19 212 PHE A N 1
ATOM 1621 C CA . PHE A 1 212 ? -6.195 -7.950 3.155 1.00 98.19 212 PHE A CA 1
ATOM 1622 C C . PHE A 1 212 ? -6.989 -8.737 2.117 1.00 98.19 212 PHE A C 1
ATOM 1624 O O . PHE A 1 212 ? -6.644 -9.874 1.800 1.00 98.19 212 PHE A O 1
ATOM 1631 N N . ARG A 1 213 ? -8.027 -8.116 1.559 1.00 97.31 213 ARG A N 1
ATOM 1632 C CA . ARG A 1 213 ? -8.727 -8.604 0.367 1.00 97.31 213 ARG A CA 1
ATOM 1633 C C . ARG A 1 213 ? -8.288 -7.793 -0.842 1.00 97.31 213 ARG A C 1
ATOM 1635 O O . ARG A 1 213 ? -7.953 -6.617 -0.715 1.00 97.31 213 ARG A O 1
ATOM 1642 N N . THR A 1 214 ? -8.308 -8.410 -2.014 1.00 96.69 214 THR A N 1
ATOM 1643 C CA . THR A 1 214 ? -8.102 -7.707 -3.282 1.00 96.69 214 THR A CA 1
ATOM 1644 C C . THR A 1 214 ? -9.396 -7.712 -4.083 1.00 96.69 214 THR A C 1
ATOM 1646 O O . THR A 1 214 ? -10.131 -8.698 -4.078 1.00 96.69 214 THR A 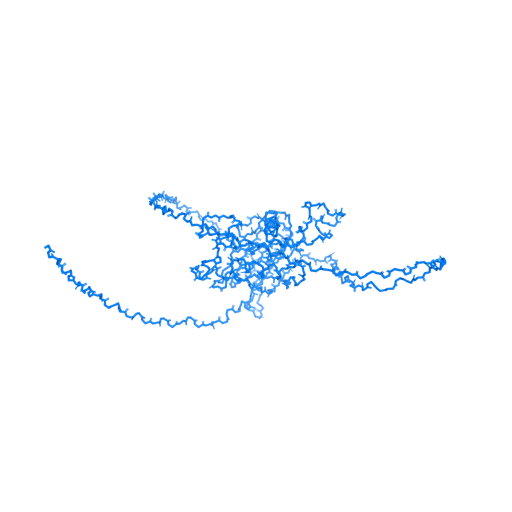O 1
ATOM 1649 N N . GLU A 1 215 ? -9.705 -6.590 -4.723 1.00 95.12 215 GLU A N 1
ATOM 1650 C CA . GLU A 1 215 ? -10.866 -6.440 -5.598 1.00 95.12 215 GLU A CA 1
ATOM 1651 C C . GLU A 1 215 ? -10.417 -5.842 -6.927 1.00 95.12 215 GLU A C 1
ATOM 1653 O O . GLU A 1 215 ? -9.788 -4.781 -6.975 1.00 95.12 215 GLU A O 1
ATOM 1658 N N . ARG A 1 216 ? -10.752 -6.519 -8.023 1.00 92.56 216 ARG A N 1
ATOM 1659 C CA . ARG A 1 216 ? -10.530 -5.981 -9.358 1.00 92.56 216 ARG A CA 1
ATOM 1660 C C . ARG A 1 216 ? -11.637 -4.987 -9.688 1.00 92.56 216 ARG A C 1
ATOM 1662 O O . ARG A 1 216 ? -12.818 -5.315 -9.610 1.00 92.56 216 ARG A O 1
ATOM 1669 N N . ILE A 1 217 ? -11.250 -3.788 -10.096 1.00 91.19 217 ILE A N 1
ATOM 1670 C CA . ILE A 1 217 ? -12.152 -2.711 -10.499 1.00 91.19 217 ILE A CA 1
ATOM 1671 C C . ILE A 1 217 ? -11.911 -2.323 -11.953 1.00 91.19 217 ILE A C 1
ATOM 1673 O O . ILE A 1 217 ? -10.808 -2.456 -12.493 1.00 91.19 217 ILE A O 1
ATOM 1677 N N . ARG A 1 218 ? -12.967 -1.839 -12.610 1.00 86.44 218 ARG A N 1
ATOM 1678 C CA . ARG A 1 218 ? -12.879 -1.404 -14.007 1.00 86.44 218 ARG A CA 1
ATOM 1679 C C . ARG A 1 218 ? -11.966 -0.189 -14.108 1.00 86.44 218 ARG A C 1
ATOM 1681 O O . ARG A 1 218 ? -11.920 0.648 -13.210 1.00 86.44 218 ARG A O 1
ATOM 1688 N N . THR A 1 219 ? -11.206 -0.107 -15.192 1.00 81.94 219 THR A N 1
ATOM 1689 C CA . THR A 1 219 ? -10.301 1.016 -15.426 1.00 81.94 219 THR A CA 1
ATOM 1690 C C . THR A 1 219 ? -10.422 1.501 -16.850 1.00 81.94 219 THR A C 1
ATOM 1692 O O . THR A 1 219 ? -10.326 0.716 -17.789 1.00 81.94 219 THR A O 1
ATOM 1695 N N . PHE A 1 220 ? -10.584 2.806 -16.984 1.00 80.31 220 PHE A N 1
ATOM 1696 C CA . PHE A 1 220 ? -10.616 3.523 -18.240 1.00 80.31 220 PHE A CA 1
ATOM 1697 C C . PHE A 1 220 ? -9.321 4.322 -18.363 1.00 80.31 220 PHE A C 1
ATOM 1699 O O . PHE A 1 220 ? -8.837 4.926 -17.403 1.00 80.31 220 PHE A O 1
ATOM 1706 N N . VAL A 1 221 ? -8.714 4.276 -19.539 1.00 76.75 221 VAL A N 1
ATOM 1707 C CA . VAL A 1 221 ? -7.641 5.197 -19.913 1.00 76.75 221 VAL A CA 1
ATOM 1708 C C . VAL A 1 221 ? -8.303 6.209 -20.814 1.00 76.75 221 VAL A C 1
ATOM 1710 O O . VAL A 1 221 ? -8.925 5.804 -21.793 1.00 76.75 221 VAL A O 1
ATOM 1713 N N . ASP A 1 222 ? -8.231 7.487 -20.455 1.00 68.06 222 ASP A N 1
ATOM 1714 C CA . ASP A 1 222 ? -8.647 8.533 -21.379 1.00 68.06 222 ASP A CA 1
ATOM 1715 C C . ASP A 1 222 ? -7.593 8.560 -22.492 1.00 68.06 222 ASP A C 1
ATOM 1717 O O . ASP A 1 222 ? -6.479 9.067 -22.328 1.00 68.06 222 ASP A O 1
ATOM 1721 N N . ASP A 1 223 ? -7.872 7.813 -23.561 1.00 52.94 223 ASP A N 1
ATOM 1722 C CA . ASP A 1 223 ? -6.961 7.651 -24.679 1.00 52.94 223 ASP A CA 1
ATOM 1723 C C . ASP A 1 223 ? -6.932 8.960 -25.476 1.00 52.94 223 ASP A C 1
ATOM 1725 O O . ASP A 1 223 ? -7.656 9.152 -26.449 1.00 52.94 223 ASP A O 1
ATOM 1729 N N . GLU A 1 224 ? -5.959 9.813 -25.161 1.00 47.09 224 GLU A N 1
ATOM 1730 C CA . GLU A 1 224 ? -5.335 10.677 -26.171 1.00 47.09 224 GLU A CA 1
ATOM 1731 C C . GLU A 1 224 ? -4.463 9.862 -27.158 1.00 47.09 224 GLU A C 1
ATOM 1733 O O . GLU A 1 224 ? -3.699 10.414 -27.951 1.00 47.09 224 GLU A O 1
ATOM 1738 N N . ARG A 1 225 ? -4.552 8.521 -27.159 1.00 47.34 225 ARG A N 1
ATOM 1739 C CA . ARG A 1 225 ? -3.883 7.666 -28.143 1.00 47.34 225 ARG A CA 1
ATOM 1740 C C . ARG A 1 225 ? -4.676 7.614 -29.441 1.00 47.34 225 ARG A C 1
ATOM 1742 O O . ARG A 1 225 ? -5.412 6.666 -29.693 1.00 47.34 225 ARG A O 1
ATOM 1749 N N . LYS A 1 226 ? -4.426 8.579 -30.320 1.00 44.72 226 LYS A N 1
ATOM 1750 C CA . LYS A 1 226 ? -4.615 8.328 -31.752 1.00 44.72 226 LYS A CA 1
ATOM 1751 C C . LYS A 1 226 ? -3.489 7.483 -32.367 1.00 44.72 226 LYS A C 1
ATOM 1753 O O . LYS A 1 226 ? -3.781 6.773 -33.314 1.00 44.72 226 LYS A O 1
ATOM 1758 N N . ASP A 1 227 ? -2.267 7.431 -31.807 1.00 44.97 227 ASP A N 1
ATOM 1759 C CA . ASP A 1 227 ? -1.114 6.999 -32.636 1.00 44.97 227 ASP A CA 1
ATOM 1760 C C . ASP A 1 227 ? -0.028 6.101 -31.992 1.00 44.97 227 ASP A C 1
ATOM 1762 O O . ASP A 1 227 ? 1.099 6.066 -32.483 1.00 44.97 227 ASP A O 1
ATOM 1766 N N . ALA A 1 228 ? -0.289 5.335 -30.924 1.00 41.94 228 ALA A N 1
ATOM 1767 C CA . ALA A 1 228 ? 0.743 4.437 -30.369 1.00 41.94 228 ALA A CA 1
ATOM 1768 C C . ALA A 1 228 ? 0.294 2.964 -30.311 1.00 41.94 228 ALA A C 1
ATOM 1770 O O . ALA A 1 228 ? -0.413 2.596 -29.365 1.00 41.94 228 ALA A O 1
ATOM 1771 N N . PRO A 1 229 ? 0.727 2.094 -31.251 1.00 41.22 229 PRO A N 1
ATOM 1772 C CA . PRO A 1 229 ? 0.467 0.663 -31.163 1.00 41.22 229 PRO A CA 1
ATOM 1773 C C . PRO A 1 229 ? 1.226 0.087 -29.964 1.00 41.22 229 PRO A C 1
ATOM 1775 O O . PRO A 1 229 ? 2.454 -0.002 -29.949 1.00 41.22 229 PRO A O 1
ATOM 1778 N N . PHE A 1 230 ? 0.485 -0.286 -28.925 1.00 43.69 230 PHE A N 1
ATOM 1779 C CA . PHE A 1 230 ? 1.026 -0.985 -27.769 1.00 43.69 230 PHE A CA 1
ATOM 1780 C C . PHE A 1 230 ? 0.889 -2.486 -28.015 1.00 43.69 230 PHE A C 1
ATOM 1782 O O . PHE A 1 230 ? -0.199 -3.040 -27.889 1.00 43.69 230 PHE A O 1
ATOM 1789 N N . ARG A 1 231 ? 1.996 -3.136 -28.388 1.00 39.53 231 ARG A N 1
ATOM 1790 C CA . ARG A 1 231 ? 2.117 -4.595 -28.348 1.00 39.53 231 ARG A CA 1
ATOM 1791 C C . ARG A 1 231 ? 2.360 -4.997 -26.896 1.00 39.53 231 ARG A C 1
ATOM 1793 O O . ARG A 1 231 ? 3.446 -4.754 -26.373 1.00 39.53 231 ARG A O 1
ATOM 1800 N N . PHE A 1 232 ? 1.371 -5.610 -26.250 1.00 45.09 232 PHE A N 1
ATOM 1801 C CA . PHE A 1 232 ? 1.721 -6.677 -25.322 1.00 45.09 232 PHE A CA 1
ATOM 1802 C C . PHE A 1 232 ? 2.305 -7.765 -26.215 1.00 45.09 232 PHE A C 1
ATOM 1804 O O . PHE A 1 232 ? 1.600 -8.313 -27.057 1.00 45.09 232 PHE A O 1
ATOM 1811 N N . GLY A 1 233 ? 3.620 -7.960 -26.142 1.00 37.38 233 GLY A N 1
ATOM 1812 C CA . GLY A 1 233 ? 4.147 -9.254 -26.523 1.00 37.38 233 GLY A CA 1
ATOM 1813 C C . GLY A 1 233 ? 3.488 -10.230 -25.567 1.00 37.38 233 GLY A C 1
ATOM 1814 O O . GLY A 1 233 ? 3.759 -10.185 -24.365 1.00 37.38 233 GLY A O 1
ATOM 1815 N N . ASP A 1 234 ? 2.573 -11.037 -26.089 1.00 38.00 234 ASP A N 1
ATOM 1816 C CA . ASP A 1 234 ? 2.439 -12.409 -25.639 1.00 38.00 234 ASP A CA 1
ATOM 1817 C C . ASP A 1 234 ? 3.833 -13.018 -25.856 1.00 38.00 234 ASP A C 1
ATOM 1819 O O . ASP A 1 234 ? 4.130 -13.555 -26.915 1.00 38.00 234 ASP A O 1
ATOM 1823 N N . ASP A 1 235 ? 4.759 -12.743 -24.930 1.00 44.84 235 ASP A N 1
ATOM 1824 C CA . ASP A 1 235 ? 6.070 -13.370 -24.925 1.00 44.84 235 ASP A CA 1
ATOM 1825 C C . ASP A 1 235 ? 5.773 -14.825 -24.590 1.00 44.84 235 ASP A C 1
ATOM 1827 O O . ASP A 1 235 ? 5.500 -15.178 -23.437 1.00 44.84 235 ASP A O 1
ATOM 1831 N N . ASP A 1 236 ? 5.745 -15.617 -25.655 1.00 42.00 236 ASP A N 1
ATOM 1832 C CA . ASP A 1 236 ? 5.770 -17.059 -25.667 1.00 42.00 236 ASP A CA 1
ATOM 1833 C C . ASP A 1 236 ? 6.626 -17.556 -24.501 1.00 42.00 236 ASP A C 1
ATOM 1835 O O . ASP A 1 236 ? 7.850 -17.387 -24.452 1.00 42.00 236 ASP A O 1
ATOM 1839 N N . MET A 1 237 ? 5.959 -18.173 -23.528 1.00 45.47 237 MET A N 1
ATOM 1840 C CA . MET A 1 237 ? 6.615 -19.062 -22.588 1.00 45.47 237 MET A CA 1
ATOM 1841 C C . MET A 1 237 ? 6.994 -20.322 -23.386 1.00 45.47 237 MET A C 1
ATOM 1843 O O . MET A 1 237 ? 6.347 -21.356 -23.266 1.00 45.47 237 MET A O 1
ATOM 1847 N N . GLU A 1 238 ? 7.984 -20.213 -24.279 1.00 44.06 238 GLU A N 1
ATOM 1848 C CA . GLU A 1 238 ? 8.571 -21.378 -24.936 1.00 44.06 238 GLU A CA 1
ATOM 1849 C C . GLU A 1 238 ? 9.334 -22.188 -23.882 1.00 44.06 238 GLU A C 1
ATOM 1851 O O . GLU A 1 238 ? 10.318 -21.733 -23.289 1.00 44.06 238 GLU A O 1
ATOM 1856 N N . ASP A 1 239 ? 8.845 -23.404 -23.648 1.00 38.91 239 ASP A N 1
ATOM 1857 C CA . ASP A 1 239 ? 9.532 -24.456 -22.911 1.00 38.91 239 ASP A CA 1
ATOM 1858 C C . ASP A 1 239 ? 10.950 -24.672 -23.473 1.00 38.91 239 ASP A C 1
ATOM 1860 O O . ASP A 1 239 ? 11.119 -24.865 -24.682 1.00 38.91 239 ASP A O 1
ATOM 1864 N N . PRO A 1 240 ? 12.000 -24.737 -22.634 1.00 45.50 240 PRO A N 1
ATOM 1865 C CA . PRO A 1 240 ? 13.329 -25.097 -23.095 1.00 45.50 240 PRO A CA 1
ATOM 1866 C C . PRO A 1 240 ? 13.399 -26.616 -23.295 1.00 45.50 240 PRO A C 1
ATOM 1868 O O . PRO A 1 240 ? 13.931 -27.343 -22.456 1.00 45.50 240 PRO A O 1
ATOM 1871 N N . VAL A 1 241 ? 12.883 -27.118 -24.419 1.00 49.59 241 VAL A N 1
ATOM 1872 C CA . VAL A 1 241 ? 13.096 -28.507 -24.844 1.00 49.59 241 VAL A CA 1
ATOM 1873 C C . VAL A 1 241 ? 13.812 -28.543 -26.190 1.00 49.59 241 VAL A C 1
ATOM 1875 O O . VAL A 1 241 ? 13.354 -28.013 -27.194 1.00 49.59 241 VAL A O 1
ATOM 1878 N N . SER A 1 242 ? 14.926 -29.278 -26.195 1.00 50.03 242 SER A N 1
ATOM 1879 C CA . SER A 1 242 ? 15.661 -29.800 -27.354 1.00 50.03 242 SER A CA 1
ATOM 1880 C C . SER A 1 242 ? 16.543 -28.828 -28.150 1.00 50.03 242 SER A C 1
ATOM 1882 O O . SER A 1 242 ? 16.235 -28.410 -29.261 1.00 50.03 242 SER A O 1
ATOM 1884 N N . ARG A 1 243 ? 17.771 -28.613 -27.658 1.00 42.75 243 ARG A N 1
ATOM 1885 C CA . ARG A 1 243 ? 18.921 -28.506 -28.568 1.00 42.75 243 ARG A CA 1
ATOM 1886 C C . ARG A 1 243 ? 19.701 -29.812 -28.563 1.00 42.75 243 ARG A C 1
ATOM 1888 O O . ARG A 1 243 ? 20.219 -30.264 -27.546 1.00 42.75 243 ARG A O 1
ATOM 1895 N N . SER A 1 244 ? 19.673 -30.412 -29.744 1.00 42.22 244 SER A N 1
ATOM 1896 C CA . SER A 1 244 ? 20.241 -31.676 -30.173 1.00 42.22 244 SER A CA 1
ATOM 1897 C C . SER A 1 244 ? 21.749 -31.762 -29.972 1.00 42.22 244 SER A C 1
ATOM 1899 O O . SER A 1 244 ? 22.494 -30.833 -30.284 1.00 42.22 244 SER A O 1
ATOM 1901 N N . ALA A 1 245 ? 22.172 -32.941 -29.530 1.00 41.78 245 ALA A N 1
ATOM 1902 C CA . ALA A 1 245 ? 23.546 -33.387 -29.462 1.00 41.78 245 ALA A CA 1
ATOM 1903 C C . ALA A 1 245 ? 24.157 -33.618 -30.856 1.00 41.78 245 ALA A C 1
ATOM 1905 O O . ALA A 1 245 ? 23.572 -34.278 -31.710 1.00 41.78 245 ALA A O 1
ATOM 1906 N N . THR A 1 246 ? 25.392 -33.154 -31.012 1.00 45.81 246 THR A N 1
ATOM 1907 C CA . THR A 1 246 ? 26.438 -33.649 -31.923 1.00 45.81 246 THR A CA 1
ATOM 1908 C C . THR A 1 246 ? 27.739 -33.495 -31.126 1.00 45.81 246 THR A C 1
ATOM 1910 O O . THR A 1 246 ? 27.930 -32.431 -30.548 1.00 45.81 246 THR A O 1
ATOM 1913 N N . ASN A 1 247 ? 28.696 -34.408 -30.993 1.00 39.91 247 ASN A N 1
ATOM 1914 C CA . ASN A 1 247 ? 28.981 -35.749 -31.504 1.00 39.91 247 ASN A CA 1
ATOM 1915 C C . ASN A 1 247 ? 30.094 -36.347 -30.568 1.00 39.91 247 ASN A C 1
ATOM 1917 O O . ASN A 1 247 ? 30.471 -35.680 -29.604 1.00 39.91 247 ASN A O 1
ATOM 1921 N N . PRO A 1 248 ? 30.609 -37.577 -30.779 1.00 49.97 248 PRO A N 1
ATOM 1922 C CA . PRO A 1 248 ? 31.063 -38.473 -29.703 1.00 49.97 248 PRO A CA 1
ATOM 1923 C C . PRO A 1 248 ? 32.584 -38.576 -29.455 1.00 49.97 248 PRO A C 1
ATOM 1925 O O . PRO A 1 248 ? 33.393 -38.358 -30.352 1.00 49.97 248 PRO A O 1
ATOM 1928 N N . GLY A 1 249 ? 32.927 -39.112 -28.270 1.00 32.59 249 GLY A N 1
ATOM 1929 C CA . GLY A 1 249 ? 34.082 -40.003 -28.023 1.00 32.59 249 GLY A CA 1
ATOM 1930 C C . GLY A 1 249 ? 35.116 -39.521 -26.981 1.00 32.59 249 GLY A C 1
ATOM 1931 O O . GLY A 1 249 ? 35.186 -38.324 -26.725 1.00 32.59 249 GLY A O 1
ATOM 1932 N N . PRO A 1 250 ? 35.986 -40.397 -26.422 1.00 42.62 250 PRO A N 1
ATOM 1933 C CA . PRO A 1 250 ? 35.880 -41.839 -26.193 1.00 42.62 250 PRO A CA 1
ATOM 1934 C C . PRO A 1 250 ? 35.940 -42.232 -24.694 1.00 42.62 250 PRO A C 1
ATOM 1936 O O . PRO A 1 250 ? 36.272 -41.455 -23.805 1.00 42.62 250 PRO A O 1
ATOM 1939 N N . ARG A 1 251 ? 35.610 -43.506 -24.454 1.00 38.28 251 ARG A N 1
ATOM 1940 C CA . ARG A 1 251 ? 35.601 -44.236 -23.176 1.00 38.28 251 ARG A CA 1
ATOM 1941 C C . ARG A 1 251 ? 36.934 -44.200 -22.416 1.00 38.28 251 ARG A C 1
ATOM 1943 O O . ARG A 1 251 ? 37.960 -44.569 -22.978 1.00 38.28 251 ARG A O 1
ATOM 1950 N N . THR A 1 252 ? 36.838 -44.073 -21.094 1.00 36.84 252 THR A N 1
ATOM 1951 C CA . THR A 1 252 ? 37.733 -44.737 -20.131 1.00 36.84 252 THR A CA 1
ATOM 1952 C C . THR A 1 252 ? 36.918 -45.288 -18.959 1.00 36.84 252 THR A C 1
ATOM 1954 O O . THR A 1 252 ? 36.064 -44.614 -18.391 1.00 36.84 252 THR A O 1
ATOM 1957 N N . LYS A 1 253 ? 37.142 -46.572 -18.655 1.00 33.97 253 LYS A N 1
ATOM 1958 C CA . LYS A 1 253 ? 36.628 -47.291 -17.481 1.00 33.97 253 LYS A CA 1
ATOM 1959 C C . LYS A 1 253 ? 37.556 -47.040 -16.289 1.00 33.97 253 LYS A C 1
ATOM 1961 O O . LYS A 1 253 ? 38.761 -47.042 -16.497 1.00 33.97 253 LYS A O 1
ATOM 1966 N N . CYS A 1 254 ? 36.985 -46.929 -15.091 1.00 30.39 254 CYS A N 1
ATOM 1967 C CA . CYS A 1 254 ? 37.512 -47.292 -13.758 1.00 30.39 254 CYS A CA 1
ATOM 1968 C C . CYS A 1 254 ? 36.515 -46.712 -12.743 1.00 30.39 254 CYS A C 1
ATOM 1970 O O . CYS A 1 254 ? 36.047 -45.602 -12.950 1.00 30.39 254 CYS A O 1
ATOM 1972 N N . SER A 1 255 ? 36.121 -47.303 -11.629 1.00 34.78 255 SER A N 1
ATOM 1973 C CA . SER A 1 255 ? 36.206 -48.630 -11.020 1.00 34.78 255 SER A CA 1
ATOM 1974 C C . SER A 1 255 ? 35.277 -48.530 -9.802 1.00 34.78 255 SER A C 1
ATOM 1976 O O . SER A 1 255 ? 35.116 -47.447 -9.239 1.00 34.78 255 SER A O 1
ATOM 1978 N N . GLU A 1 256 ? 34.647 -49.635 -9.414 1.00 32.00 256 GLU A N 1
ATOM 1979 C CA . GLU A 1 256 ? 33.844 -49.738 -8.196 1.00 32.00 256 GLU A CA 1
ATOM 1980 C C . GLU A 1 256 ? 34.641 -49.338 -6.947 1.00 32.00 256 GLU A C 1
ATOM 1982 O O . GLU A 1 256 ? 35.750 -49.822 -6.730 1.00 32.00 256 GLU A O 1
ATOM 1987 N N . SER A 1 257 ? 34.003 -48.590 -6.052 1.00 36.75 257 SER A N 1
ATOM 1988 C CA . SER A 1 257 ? 34.178 -48.786 -4.617 1.00 36.75 257 SER A CA 1
ATOM 1989 C C . SER A 1 257 ? 32.836 -48.579 -3.919 1.00 36.75 257 SER A C 1
ATOM 1991 O O . SER A 1 257 ? 32.246 -47.502 -3.891 1.00 36.75 257 SER A O 1
ATOM 1993 N N . LYS A 1 258 ? 32.326 -49.694 -3.396 1.00 38.53 258 LYS A N 1
ATOM 1994 C CA . LYS A 1 258 ? 31.323 -49.736 -2.338 1.00 38.53 258 LYS A CA 1
ATOM 1995 C C . LYS A 1 258 ? 31.965 -49.161 -1.085 1.00 38.53 258 LYS A C 1
ATOM 1997 O O . LYS A 1 258 ? 32.993 -49.683 -0.675 1.00 38.53 258 LYS A O 1
ATOM 2002 N N . GLU A 1 259 ? 31.295 -48.237 -0.411 1.00 40.34 259 GLU A N 1
ATOM 2003 C CA . GLU A 1 259 ? 31.433 -48.138 1.038 1.00 40.34 259 GLU A CA 1
ATOM 2004 C C . GLU A 1 259 ? 30.110 -47.739 1.692 1.00 40.34 259 GLU A C 1
ATOM 2006 O O . GLU A 1 259 ? 29.391 -46.843 1.256 1.00 40.34 259 GLU A O 1
ATOM 2011 N N . LYS A 1 260 ? 29.769 -48.532 2.708 1.00 40.16 260 LYS A N 1
ATOM 2012 C CA . LYS A 1 260 ? 28.629 -48.393 3.606 1.00 40.16 260 LYS A CA 1
ATOM 2013 C C . LYS A 1 260 ? 29.055 -47.536 4.799 1.00 40.16 260 LYS A C 1
ATOM 2015 O O . LYS A 1 260 ? 30.153 -47.717 5.309 1.00 40.16 260 LYS A O 1
ATOM 2020 N N . GLY A 1 261 ? 28.124 -46.745 5.321 1.00 32.59 261 GLY A N 1
ATOM 2021 C CA . GLY A 1 261 ? 28.195 -46.079 6.629 1.00 32.59 261 GLY A CA 1
ATOM 2022 C C . GLY A 1 261 ? 27.349 -44.807 6.557 1.00 32.59 261 GLY A C 1
ATOM 2023 O O . GLY A 1 261 ? 27.662 -43.925 5.779 1.00 32.59 261 GLY A O 1
ATOM 2024 N N . GLY A 1 262 ? 26.197 -44.647 7.204 1.00 33.03 262 GLY A N 1
ATOM 2025 C CA . GLY A 1 262 ? 25.798 -45.166 8.501 1.00 33.03 262 GLY A CA 1
ATOM 2026 C C . GLY A 1 262 ? 26.386 -44.289 9.601 1.00 33.03 262 GLY A C 1
ATOM 2027 O O . GLY A 1 262 ? 27.435 -44.641 10.112 1.00 33.03 262 GLY A O 1
ATOM 2028 N N . LEU A 1 263 ? 25.727 -43.177 9.953 1.00 36.22 263 LEU A N 1
ATOM 2029 C CA . LEU A 1 263 ? 25.378 -42.849 11.341 1.00 36.22 263 LEU A CA 1
ATOM 2030 C C . LEU A 1 263 ? 24.525 -41.574 11.448 1.00 36.22 263 LEU A C 1
ATOM 2032 O O . LEU A 1 263 ? 24.766 -40.565 10.791 1.00 36.22 263 LEU A O 1
ATOM 2036 N N . LEU A 1 264 ? 23.543 -41.684 12.341 1.00 39.66 264 LEU A N 1
ATOM 2037 C CA . LEU A 1 264 ? 22.761 -40.646 13.007 1.00 39.66 264 LEU A CA 1
ATOM 2038 C C . LEU A 1 264 ? 23.604 -39.457 13.476 1.00 39.66 264 LEU A C 1
ATOM 2040 O O . LEU A 1 264 ? 24.675 -39.704 14.004 1.00 39.66 264 LEU A O 1
ATOM 2044 N N . TRP A 1 265 ? 23.041 -38.243 13.473 1.00 38.75 265 TRP A N 1
ATOM 2045 C CA . TRP A 1 265 ? 23.136 -37.321 14.616 1.00 38.75 265 TRP A CA 1
ATOM 2046 C C . TRP A 1 265 ? 21.919 -36.387 14.655 1.00 38.75 265 TRP A C 1
ATOM 2048 O O . TRP A 1 265 ? 21.641 -35.635 13.724 1.00 38.75 265 TRP A O 1
ATOM 2058 N N . ALA A 1 266 ? 21.187 -36.483 15.764 1.00 38.81 266 ALA A N 1
ATOM 2059 C CA . ALA A 1 266 ? 20.157 -35.552 16.191 1.00 38.81 266 ALA A CA 1
ATOM 2060 C C . ALA A 1 266 ? 20.811 -34.302 16.800 1.00 38.81 266 ALA A C 1
ATOM 2062 O O . ALA A 1 266 ? 21.834 -34.398 17.475 1.00 38.81 266 ALA A O 1
ATOM 2063 N N . GLY A 1 267 ? 20.196 -33.137 16.611 1.00 33.94 267 GLY A N 1
ATOM 2064 C CA . GLY A 1 267 ? 20.665 -31.888 17.204 1.00 33.94 267 GLY A CA 1
ATOM 2065 C C . GLY A 1 267 ? 19.566 -30.837 17.234 1.00 33.94 267 GLY A C 1
ATOM 2066 O O . GLY A 1 267 ? 19.527 -29.953 16.387 1.00 33.94 267 GLY A O 1
ATOM 2067 N N . ALA A 1 268 ? 18.661 -30.950 18.206 1.00 43.19 268 ALA A N 1
ATOM 2068 C CA . ALA A 1 268 ? 17.702 -29.903 18.538 1.00 43.19 268 ALA A CA 1
ATOM 2069 C C . ALA A 1 268 ? 18.412 -28.730 19.246 1.00 43.19 268 ALA A C 1
ATOM 2071 O O . ALA A 1 268 ? 19.162 -28.968 20.200 1.00 43.19 268 ALA A O 1
ATOM 2072 N N . PRO A 1 269 ? 18.162 -27.465 18.872 1.00 49.97 269 PRO A N 1
ATOM 2073 C CA . PRO A 1 269 ? 18.582 -26.339 19.688 1.00 49.97 269 PRO A CA 1
ATOM 2074 C C . PRO A 1 269 ? 17.556 -26.034 20.790 1.00 49.97 269 PRO A C 1
ATOM 2076 O O . PRO A 1 269 ? 16.452 -25.554 20.555 1.00 49.97 269 PRO A O 1
ATOM 2079 N N . LYS A 1 270 ? 17.989 -26.374 22.005 1.00 41.12 270 LYS A N 1
ATOM 2080 C CA . LYS A 1 270 ? 17.862 -25.678 23.296 1.00 41.12 270 LYS A CA 1
ATOM 2081 C C . LYS A 1 270 ? 16.776 -24.596 23.435 1.00 41.12 270 LYS A C 1
ATOM 2083 O O . LYS A 1 270 ? 16.849 -23.507 22.877 1.00 41.12 270 LYS A O 1
ATOM 2088 N N . THR A 1 271 ? 15.870 -24.900 24.359 1.00 36.66 271 THR A N 1
ATOM 2089 C CA . THR A 1 271 ? 14.995 -24.011 25.128 1.00 36.66 271 THR A CA 1
ATOM 2090 C C . THR A 1 271 ? 15.721 -22.774 25.673 1.00 36.66 271 THR A C 1
ATOM 2092 O O . THR A 1 271 ? 16.684 -22.904 26.432 1.00 36.66 271 THR A O 1
ATOM 2095 N N . VAL A 1 272 ? 15.215 -21.583 25.347 1.00 45.44 272 VAL A N 1
ATOM 2096 C CA . VAL A 1 272 ? 15.567 -20.318 26.008 1.00 45.44 272 VAL A CA 1
ATOM 2097 C C . VAL A 1 272 ? 14.581 -20.096 27.157 1.00 45.44 272 VAL A C 1
ATOM 2099 O O . VAL A 1 272 ? 13.370 -20.204 26.970 1.00 45.44 272 VAL A O 1
ATOM 2102 N N . GLY A 1 273 ? 15.118 -19.865 28.357 1.00 41.50 273 GLY A N 1
ATOM 2103 C CA . GLY A 1 273 ? 14.361 -19.656 29.591 1.00 41.50 273 GLY A CA 1
ATOM 2104 C C . GLY A 1 273 ? 13.630 -18.304 29.662 1.00 41.50 273 GLY A C 1
ATOM 2105 O O . GLY A 1 273 ? 13.790 -17.457 28.782 1.00 41.50 273 GLY A O 1
ATOM 2106 N N . PRO A 1 274 ? 12.815 -18.094 30.710 1.00 40.50 274 PRO A N 1
ATOM 2107 C CA . PRO A 1 274 ? 11.855 -17.002 30.771 1.00 40.50 274 PRO A CA 1
ATOM 2108 C C . PRO A 1 274 ? 12.505 -15.705 31.269 1.00 40.50 274 PRO A C 1
ATOM 2110 O O . PRO A 1 274 ? 13.064 -15.662 32.365 1.00 40.50 274 PRO A O 1
ATOM 2113 N N . LEU A 1 275 ? 12.364 -14.623 30.502 1.00 37.69 275 LEU A N 1
ATOM 2114 C CA . LEU A 1 275 ? 12.585 -13.265 30.999 1.00 37.69 275 LEU A CA 1
ATOM 2115 C C . LEU A 1 275 ? 11.320 -12.799 31.729 1.00 37.69 275 LEU A C 1
ATOM 2117 O O . LEU A 1 275 ? 10.269 -12.588 31.126 1.00 37.69 275 LEU A O 1
ATOM 2121 N N . ARG A 1 276 ? 11.433 -12.683 33.054 1.00 36.31 276 ARG A N 1
ATOM 2122 C CA . ARG A 1 276 ? 10.475 -11.999 33.927 1.00 36.31 276 ARG A CA 1
ATOM 2123 C C . ARG A 1 276 ? 10.884 -10.535 34.122 1.00 36.31 276 ARG A C 1
ATOM 2125 O O . ARG A 1 276 ? 12.070 -10.255 34.248 1.00 36.31 276 ARG A O 1
ATOM 2132 N N . SER A 1 277 ? 9.837 -9.715 34.275 1.00 33.88 277 SER A N 1
ATOM 2133 C CA . SER A 1 277 ? 9.739 -8.375 34.889 1.00 33.88 277 SER A CA 1
ATOM 2134 C C . SER A 1 277 ? 10.460 -7.227 34.161 1.00 33.88 277 SER A C 1
ATOM 2136 O O . SER A 1 277 ? 11.572 -7.393 33.690 1.00 33.88 277 SER A O 1
ATOM 2138 N N . SER A 1 278 ? 9.898 -6.029 34.008 1.00 33.03 278 SER A N 1
ATOM 2139 C CA . SER A 1 278 ? 8.918 -5.330 34.846 1.00 33.03 278 SER A CA 1
ATOM 2140 C C . SER A 1 278 ? 8.157 -4.316 33.984 1.00 33.03 278 SER A C 1
ATOM 2142 O O . SER A 1 278 ? 8.756 -3.671 33.127 1.00 33.03 278 SER A O 1
ATOM 2144 N N . PHE A 1 279 ? 6.849 -4.180 34.201 1.00 38.00 279 PHE A N 1
ATOM 2145 C CA . PHE A 1 279 ? 6.043 -3.103 33.626 1.00 38.00 279 PHE A CA 1
ATOM 2146 C C . PHE A 1 279 ? 6.070 -1.914 34.585 1.00 38.00 279 PHE A C 1
ATOM 2148 O O . PHE A 1 279 ? 5.496 -2.005 35.668 1.00 38.00 279 PHE A O 1
ATOM 2155 N N . ASP A 1 280 ? 6.680 -0.808 34.165 1.00 35.22 280 ASP A N 1
ATOM 2156 C CA . ASP A 1 280 ? 6.435 0.495 34.775 1.00 35.22 280 ASP A CA 1
ATOM 2157 C C . ASP A 1 280 ? 5.294 1.183 34.020 1.00 35.22 280 ASP A C 1
ATOM 2159 O O . ASP A 1 280 ? 5.353 1.417 32.809 1.00 35.22 280 ASP A O 1
ATOM 2163 N N . ALA A 1 281 ? 4.221 1.471 34.752 1.00 35.97 281 ALA A N 1
ATOM 2164 C CA . ALA A 1 281 ? 3.096 2.257 34.282 1.00 35.97 281 ALA A CA 1
ATOM 2165 C C . ALA A 1 281 ? 3.524 3.726 34.155 1.00 35.97 281 ALA A C 1
ATOM 2167 O O . ALA A 1 281 ? 3.788 4.394 35.155 1.00 35.97 281 ALA A O 1
ATOM 2168 N N . ILE A 1 282 ? 3.571 4.249 32.928 1.00 35.59 282 ILE A N 1
ATOM 2169 C CA . ILE A 1 282 ? 3.745 5.685 32.698 1.00 35.59 282 ILE A CA 1
ATOM 2170 C C . ILE A 1 282 ? 2.367 6.343 32.720 1.00 35.59 282 ILE A C 1
ATOM 2172 O O . ILE A 1 282 ? 1.539 6.154 31.830 1.00 35.59 282 ILE A O 1
ATOM 2176 N N . ASN A 1 283 ? 2.154 7.125 33.773 1.00 34.91 283 ASN A N 1
ATOM 2177 C CA . ASN A 1 283 ? 1.036 8.035 33.954 1.00 34.91 283 ASN A CA 1
ATOM 2178 C C . ASN A 1 283 ? 1.250 9.256 33.041 1.00 34.91 283 ASN A C 1
ATOM 2180 O O . ASN A 1 283 ? 2.201 10.012 33.242 1.00 34.91 283 ASN A O 1
ATOM 2184 N N . ILE A 1 284 ? 0.413 9.432 32.015 1.00 37.19 284 ILE A N 1
ATOM 2185 C CA . ILE A 1 284 ? 0.461 10.610 31.138 1.00 37.19 284 ILE A CA 1
ATOM 2186 C C . ILE A 1 284 ? -0.598 11.595 31.623 1.00 37.19 284 ILE A C 1
ATOM 2188 O O . ILE A 1 284 ? -1.795 11.412 31.409 1.00 37.19 284 ILE A O 1
ATOM 2192 N N . SER A 1 285 ? -0.124 12.645 32.287 1.00 32.34 285 SER A N 1
ATOM 2193 C CA . SER A 1 285 ? -0.894 13.836 32.610 1.00 32.34 285 SER A CA 1
ATOM 2194 C C . SER A 1 285 ? -1.250 14.617 31.342 1.00 32.34 285 SER A C 1
ATOM 2196 O O . SER A 1 285 ? -0.472 14.747 30.397 1.00 32.34 285 SER A O 1
ATOM 2198 N N . SER A 1 286 ? -2.476 15.131 31.341 1.00 34.28 286 SER A N 1
ATOM 2199 C CA . SER A 1 286 ? -3.086 15.953 30.304 1.00 34.28 286 SER A CA 1
ATOM 2200 C C . SER A 1 286 ? -2.313 17.252 30.061 1.00 34.28 286 SER A C 1
ATOM 2202 O O . SER A 1 286 ? -2.181 18.068 30.973 1.00 34.28 286 SER A O 1
ATOM 2204 N N . VAL A 1 287 ? -1.900 17.487 28.816 1.00 33.91 287 VAL A N 1
ATOM 2205 C CA . VAL A 1 287 ? -1.507 18.815 28.328 1.00 33.91 287 VAL A CA 1
ATOM 2206 C C . VAL A 1 287 ? -2.609 19.298 27.392 1.00 33.91 287 VAL A C 1
ATOM 2208 O O . VAL A 1 287 ? -2.812 18.757 26.307 1.00 33.91 287 VAL A O 1
ATOM 2211 N N . SER A 1 288 ? -3.372 20.279 27.863 1.00 34.66 288 SER A N 1
ATOM 2212 C CA . SER A 1 288 ? -4.349 21.033 27.086 1.00 34.66 288 SER A CA 1
ATOM 2213 C C . SER A 1 288 ? -3.622 22.119 26.298 1.00 34.66 288 SER A C 1
ATOM 2215 O O . SER A 1 288 ? -3.190 23.105 26.893 1.00 34.66 288 SER A O 1
ATOM 2217 N N . ASP A 1 289 ? -3.508 21.945 24.982 1.00 32.78 289 ASP A N 1
ATOM 2218 C CA . ASP A 1 289 ? -3.016 22.993 24.089 1.00 32.78 289 ASP A CA 1
ATOM 2219 C C . ASP A 1 289 ? -4.183 23.673 23.370 1.00 32.78 289 ASP A C 1
ATOM 2221 O O . ASP A 1 289 ? -5.042 23.038 22.749 1.00 32.78 289 ASP A O 1
ATOM 2225 N N . SER A 1 290 ? -4.219 24.993 23.519 1.00 35.47 290 SER A N 1
ATOM 2226 C CA . SER A 1 290 ? -5.267 25.884 23.036 1.00 35.47 290 SER A CA 1
ATOM 2227 C C . SER A 1 290 ? -4.982 26.236 21.581 1.00 35.47 290 SER A C 1
ATOM 2229 O O . SER A 1 290 ? -3.991 26.898 21.290 1.00 35.47 290 SER A O 1
ATOM 2231 N N . PHE A 1 291 ? -5.840 25.797 20.658 1.00 32.06 291 PHE A N 1
ATOM 2232 C CA . PHE A 1 291 ? -5.712 26.131 19.239 1.00 32.06 291 PHE A CA 1
ATOM 2233 C C . PHE A 1 291 ? -6.697 27.245 18.868 1.00 32.06 291 PHE A C 1
ATOM 2235 O O . PHE A 1 291 ? -7.908 27.026 18.765 1.00 32.06 291 PHE A O 1
ATOM 2242 N N . GLU A 1 292 ? -6.166 28.452 18.687 1.00 34.41 292 GLU A N 1
ATOM 2243 C CA . GLU A 1 292 ? -6.888 29.617 18.181 1.00 34.41 292 GLU A CA 1
ATOM 2244 C C . GLU A 1 292 ? -7.316 29.407 16.717 1.00 34.41 292 GLU A C 1
ATOM 2246 O O . GLU A 1 292 ? -6.537 28.979 15.863 1.00 34.41 292 GLU A O 1
ATOM 2251 N N . ARG A 1 293 ? -8.581 29.720 16.412 1.00 36.22 293 ARG A N 1
ATOM 2252 C CA . ARG A 1 293 ? -9.121 29.755 15.043 1.00 36.22 293 ARG A CA 1
ATOM 2253 C C . ARG A 1 293 ? -8.852 31.120 14.404 1.00 36.22 293 ARG A C 1
ATOM 2255 O O . ARG A 1 293 ? -9.273 32.121 14.983 1.00 36.22 293 ARG A O 1
ATOM 2262 N N . PRO A 1 294 ? -8.333 31.193 13.167 1.00 35.94 294 PRO A N 1
ATOM 2263 C CA . PRO A 1 294 ? -8.433 32.409 12.377 1.00 35.94 294 PRO A CA 1
ATOM 2264 C C . PRO A 1 294 ? -9.781 32.500 11.656 1.00 35.94 294 PRO A C 1
ATOM 2266 O O . PRO A 1 294 ? -10.278 31.543 11.061 1.00 35.94 294 PRO A O 1
ATOM 2269 N N . SER A 1 295 ? -10.339 33.703 11.739 1.00 34.19 295 SER A N 1
ATOM 2270 C CA . SER A 1 295 ? -11.600 34.164 11.171 1.00 34.19 295 SER A CA 1
ATOM 2271 C C . SER A 1 295 ? -11.622 34.128 9.637 1.00 34.19 295 SER A C 1
ATOM 2273 O O . SER A 1 295 ? -10.626 34.404 8.968 1.00 34.19 295 SER A O 1
ATOM 2275 N N . SER A 1 296 ? -12.787 33.794 9.085 1.00 33.50 296 SER A N 1
ATOM 2276 C CA . SER A 1 296 ? -13.088 33.714 7.657 1.00 33.50 296 SER A CA 1
ATOM 2277 C C . SER A 1 296 ? -13.374 35.089 7.049 1.00 33.50 296 SER A C 1
ATOM 2279 O O . SER A 1 296 ? -14.302 35.769 7.489 1.00 33.50 296 SER A O 1
ATOM 2281 N N . THR A 1 297 ? -12.687 35.439 5.961 1.00 35.16 297 THR A N 1
ATOM 2282 C CA . THR A 1 297 ? -13.063 36.574 5.102 1.00 35.16 297 THR A CA 1
ATOM 2283 C C . THR A 1 297 ? -13.534 36.047 3.748 1.00 35.16 297 THR A C 1
ATOM 2285 O O . THR A 1 297 ? -12.738 35.614 2.917 1.00 35.16 297 THR A O 1
ATOM 2288 N N . LEU A 1 298 ? -14.852 36.069 3.539 1.00 33.00 298 LEU A N 1
ATOM 2289 C CA . LEU A 1 298 ? -15.518 35.793 2.265 1.00 33.00 298 LEU A CA 1
ATOM 2290 C C . LEU A 1 298 ? -15.212 36.917 1.260 1.00 33.00 298 LEU A C 1
ATOM 2292 O O . LEU A 1 298 ? -15.567 38.071 1.495 1.00 33.00 298 LEU A O 1
ATOM 2296 N N . ARG A 1 299 ? -14.603 36.579 0.118 1.00 34.38 299 ARG A N 1
ATOM 2297 C CA . ARG A 1 299 ? -14.641 37.400 -1.103 1.00 34.38 299 ARG A CA 1
ATOM 2298 C C . ARG A 1 299 ? -15.452 36.670 -2.166 1.00 34.38 299 ARG A C 1
ATOM 2300 O O . ARG A 1 299 ? -15.174 35.520 -2.490 1.00 34.38 299 ARG A O 1
ATOM 2307 N N . SER A 1 300 ? -16.461 37.359 -2.680 1.00 36.03 300 SER A N 1
ATOM 2308 C CA . SER A 1 300 ? -17.281 36.970 -3.821 1.00 36.03 300 SER A CA 1
ATOM 2309 C C . SER A 1 300 ? -16.463 36.990 -5.117 1.00 36.03 300 SER A C 1
ATOM 2311 O O . SER A 1 300 ? -15.712 37.930 -5.371 1.00 36.03 300 SER A O 1
ATOM 2313 N N . LEU A 1 301 ? -16.632 35.955 -5.945 1.00 35.06 301 LEU A N 1
ATOM 2314 C CA . LEU A 1 301 ? -16.115 35.890 -7.315 1.00 35.06 301 LEU A CA 1
ATOM 2315 C C . LEU A 1 301 ? -17.241 36.167 -8.330 1.00 35.06 301 LEU A C 1
ATOM 2317 O O . LEU A 1 301 ? -18.406 35.869 -8.042 1.00 35.06 301 LEU A O 1
ATOM 2321 N N . PRO 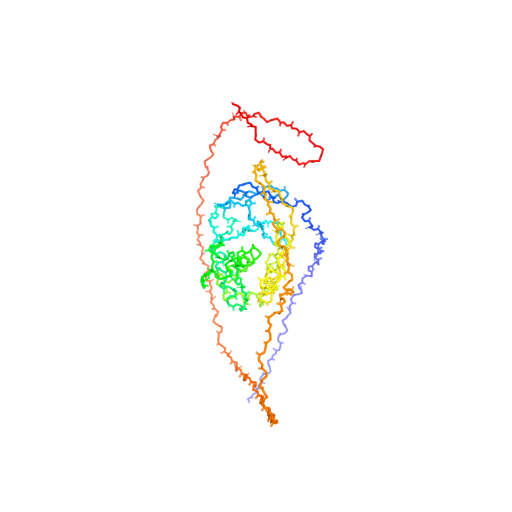A 1 302 ? -16.919 36.748 -9.50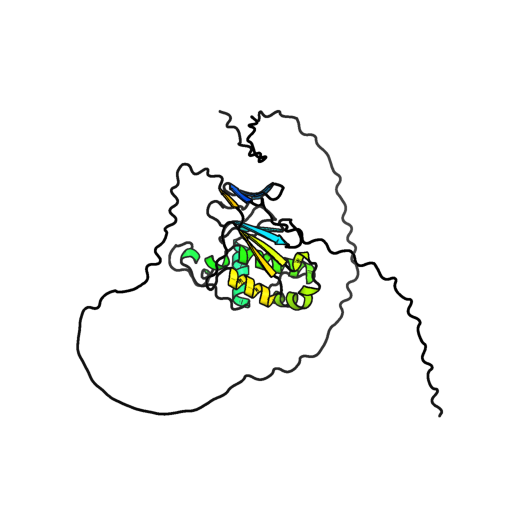0 1.00 35.50 302 PRO A N 1
ATOM 2322 C CA . PRO A 1 302 ? -17.903 37.129 -10.505 1.00 35.50 302 PRO A CA 1
ATOM 2323 C C . PRO A 1 302 ? -18.448 35.921 -11.280 1.00 35.50 302 PRO A C 1
ATOM 2325 O O . PRO A 1 302 ? -17.765 34.922 -11.497 1.00 35.50 302 PRO A O 1
ATOM 2328 N N . LYS A 1 303 ? -19.711 36.045 -11.703 1.00 39.50 303 LYS A N 1
ATOM 2329 C CA . LYS A 1 303 ? -20.402 35.119 -12.604 1.00 39.50 303 LYS A CA 1
ATOM 2330 C C . LYS A 1 303 ? -19.857 35.287 -14.024 1.00 39.50 303 LYS A C 1
ATOM 2332 O O . LYS A 1 303 ? -20.160 36.291 -14.661 1.00 39.50 303 LYS A O 1
ATOM 2337 N N . GLU A 1 304 ? -19.149 34.285 -14.533 1.00 33.47 304 GLU A N 1
ATOM 2338 C CA . GLU A 1 304 ? -18.926 34.115 -15.971 1.00 33.47 304 GLU A CA 1
ATOM 2339 C C . GLU A 1 304 ? -19.706 32.902 -16.481 1.00 33.47 304 GLU A C 1
ATOM 2341 O O . GLU A 1 304 ? -19.589 31.779 -15.990 1.00 33.47 304 GLU A O 1
ATOM 2346 N N . SER A 1 305 ? -20.561 33.167 -17.463 1.00 41.94 305 SER A N 1
ATOM 2347 C CA . SER A 1 305 ? -21.345 32.200 -18.221 1.00 41.94 305 SER A CA 1
ATOM 2348 C C . SER A 1 305 ? -20.454 31.468 -19.228 1.00 41.94 305 SER A C 1
ATOM 2350 O O . SER A 1 305 ? -19.942 32.098 -20.151 1.00 41.94 305 SER A O 1
ATOM 2352 N N . SER A 1 306 ? -20.310 30.147 -19.092 1.00 37.88 306 SER A N 1
ATOM 2353 C CA . SER A 1 306 ? -19.668 29.284 -20.099 1.00 37.88 306 SER A CA 1
ATOM 2354 C C . SER A 1 306 ? -20.694 28.415 -20.844 1.00 37.88 306 SER A C 1
ATOM 2356 O O . SER A 1 306 ? -21.631 27.916 -20.212 1.00 37.88 306 SER A O 1
ATOM 2358 N N . PRO A 1 307 ? -20.528 28.200 -22.166 1.00 38.50 307 PRO A N 1
ATOM 2359 C CA . PRO A 1 307 ? -21.458 27.443 -22.993 1.00 38.50 307 PRO A CA 1
ATOM 2360 C C . PRO A 1 307 ? -21.120 25.945 -22.950 1.00 38.50 307 PRO A C 1
ATOM 2362 O O . PRO A 1 307 ? -20.214 25.477 -23.636 1.00 38.50 307 PRO A O 1
ATOM 2365 N N . TRP A 1 308 ? -21.861 25.172 -22.158 1.00 37.25 308 TRP A N 1
ATOM 2366 C CA . TRP A 1 308 ? -21.791 23.710 -22.193 1.00 37.25 308 TRP A CA 1
ATOM 2367 C C . TRP A 1 308 ? -22.938 23.162 -23.039 1.00 37.25 308 TRP A C 1
ATOM 2369 O O . TRP A 1 308 ? -24.107 23.383 -22.727 1.00 37.25 308 TRP A O 1
ATOM 2379 N N . ASN A 1 309 ? -22.610 22.421 -24.098 1.00 38.72 309 ASN A N 1
ATOM 2380 C CA . ASN A 1 309 ? -23.602 21.652 -24.843 1.00 38.72 309 ASN A CA 1
ATOM 2381 C C . ASN A 1 309 ? -23.885 20.341 -24.101 1.00 38.72 309 ASN A C 1
ATOM 2383 O O . ASN A 1 309 ? -22.999 19.502 -23.939 1.00 38.72 309 ASN A O 1
ATOM 2387 N N . ILE A 1 310 ? -25.128 20.180 -23.650 1.00 39.44 310 ILE A N 1
ATOM 2388 C CA . ILE A 1 310 ? -25.618 18.997 -22.938 1.00 39.44 310 ILE A CA 1
ATOM 2389 C C . ILE A 1 310 ? -26.152 18.001 -23.969 1.00 39.44 310 ILE A C 1
ATOM 2391 O O . ILE A 1 310 ? -27.090 18.315 -24.698 1.00 39.44 310 ILE A O 1
ATOM 2395 N N . TYR A 1 311 ? -25.610 16.784 -23.988 1.00 42.53 311 TYR A N 1
ATOM 2396 C CA . TYR A 1 311 ? -26.198 15.663 -24.721 1.00 42.53 311 TYR A CA 1
ATOM 2397 C C . TYR A 1 311 ? -26.742 14.634 -23.731 1.00 42.53 311 TYR A C 1
ATOM 2399 O O . TYR A 1 311 ? -26.031 14.194 -22.830 1.00 42.53 311 TYR A O 1
ATOM 2407 N N . ARG A 1 312 ? -28.018 14.263 -23.892 1.00 33.38 312 ARG A N 1
ATOM 2408 C CA . ARG A 1 312 ? -28.675 13.220 -23.095 1.00 33.38 312 ARG A CA 1
ATOM 2409 C C . ARG A 1 312 ? -28.472 11.860 -23.762 1.00 33.38 312 ARG A C 1
ATOM 2411 O O . ARG A 1 312 ? -28.984 11.637 -24.855 1.00 33.38 312 ARG A O 1
ATOM 2418 N N . GLY A 1 313 ? -27.744 10.968 -23.094 1.00 35.59 313 GLY A N 1
ATOM 2419 C CA . GLY A 1 313 ? -27.698 9.537 -23.395 1.00 35.59 313 GLY A CA 1
ATOM 2420 C C . GLY A 1 313 ? -28.517 8.748 -22.373 1.00 35.59 313 GLY A C 1
ATOM 2421 O O . GLY A 1 313 ? -28.646 9.169 -21.227 1.00 35.59 313 GLY A O 1
ATOM 2422 N N . ILE A 1 314 ? -29.101 7.629 -22.800 1.00 38.47 314 ILE A N 1
ATOM 2423 C CA . ILE A 1 314 ? -29.909 6.740 -21.954 1.00 38.47 314 ILE A CA 1
ATOM 2424 C C . ILE A 1 314 ? -28.969 5.961 -21.018 1.00 38.47 314 ILE A C 1
ATOM 2426 O O . ILE A 1 314 ? -28.127 5.203 -21.493 1.00 38.47 314 ILE A O 1
ATOM 2430 N N . GLY A 1 315 ? -29.140 6.155 -19.705 1.00 40.59 315 GLY A N 1
ATOM 2431 C CA . GLY A 1 315 ? -28.319 5.584 -18.630 1.00 40.59 315 GLY A CA 1
ATOM 2432 C C . GLY A 1 315 ? -27.432 6.656 -17.993 1.00 40.59 315 GLY A C 1
ATOM 2433 O O . GLY A 1 315 ? -26.428 7.044 -18.580 1.00 40.59 315 GLY A O 1
ATOM 2434 N N . ASP A 1 316 ? -27.835 7.157 -16.822 1.00 38.09 316 ASP A N 1
ATOM 2435 C CA . ASP A 1 316 ? -27.317 8.363 -16.157 1.00 38.09 316 ASP A CA 1
ATOM 2436 C C . ASP A 1 316 ? -25.824 8.301 -15.765 1.00 38.09 316 ASP A C 1
ATOM 2438 O O . ASP A 1 316 ? -25.465 8.177 -14.596 1.00 38.09 316 ASP A O 1
ATOM 2442 N N . VAL A 1 317 ? -24.928 8.461 -16.740 1.00 38.47 317 VAL A N 1
ATOM 2443 C CA . VAL A 1 317 ? -23.524 8.828 -16.518 1.00 38.47 317 VAL A CA 1
ATOM 2444 C C . VAL A 1 317 ? -23.215 10.065 -17.354 1.00 38.47 317 VAL A C 1
ATOM 2446 O O . VAL A 1 317 ? -23.110 10.015 -18.579 1.00 38.47 317 VAL A O 1
ATOM 2449 N N . ILE A 1 318 ? -23.076 11.204 -16.673 1.00 41.12 318 ILE A N 1
ATOM 2450 C CA . ILE A 1 318 ? -22.707 12.482 -17.285 1.00 41.12 318 ILE A CA 1
ATOM 2451 C C . ILE A 1 318 ? -21.186 12.500 -17.454 1.00 41.12 318 ILE A C 1
ATOM 2453 O O . ILE A 1 318 ? -20.454 12.706 -16.489 1.00 41.12 318 ILE A O 1
ATOM 2457 N N . VAL A 1 319 ? -20.702 12.307 -18.682 1.00 40.59 319 VAL A N 1
ATOM 2458 C CA . VAL A 1 319 ? -19.299 12.567 -19.032 1.00 40.59 319 VAL A CA 1
ATOM 2459 C C . VAL A 1 319 ? -19.225 13.925 -19.723 1.00 40.59 319 VAL A C 1
ATOM 2461 O O . VAL A 1 319 ? -19.695 14.088 -20.848 1.00 40.59 319 VAL A O 1
ATOM 2464 N N . ALA A 1 320 ? -18.647 14.916 -19.044 1.00 38.09 320 ALA A N 1
ATOM 2465 C CA . ALA A 1 320 ? -18.353 16.211 -19.645 1.00 38.09 320 ALA A CA 1
ATOM 2466 C C . ALA A 1 320 ? -17.099 16.100 -20.529 1.00 38.09 320 ALA A C 1
ATOM 2468 O O . ALA A 1 320 ? -16.066 15.612 -20.079 1.00 38.09 320 ALA A O 1
ATOM 2469 N N . LYS A 1 321 ? -17.176 16.580 -21.776 1.00 40.16 321 LYS A N 1
ATOM 2470 C CA . LYS A 1 321 ? -16.000 16.812 -22.630 1.00 40.16 321 LYS A CA 1
ATOM 2471 C C . LYS A 1 321 ? -15.663 18.304 -22.642 1.00 40.16 321 LYS A C 1
ATOM 2473 O O . LYS A 1 321 ? -16.585 19.098 -22.832 1.00 40.16 321 LYS A O 1
ATOM 2478 N N . PRO A 1 322 ? -14.389 18.710 -22.512 1.00 38.38 322 PRO A N 1
ATOM 2479 C CA . PRO A 1 322 ? -14.006 20.102 -22.712 1.00 38.38 322 PRO A CA 1
ATOM 2480 C C . PRO A 1 322 ? -14.230 20.508 -24.178 1.00 38.38 322 PRO A C 1
ATOM 2482 O O . PRO A 1 322 ? -13.751 19.851 -25.104 1.00 38.38 322 PRO A O 1
ATOM 2485 N N . GLY A 1 323 ? -14.989 21.586 -24.389 1.00 40.69 323 GLY A N 1
ATOM 2486 C CA . GLY A 1 323 ? -15.191 22.176 -25.710 1.00 40.69 323 GLY A CA 1
ATOM 2487 C C . GLY A 1 323 ? -13.899 22.808 -26.226 1.00 40.69 323 GLY A C 1
ATOM 2488 O O . GLY A 1 323 ? -13.253 23.570 -25.514 1.00 40.69 323 GLY A O 1
ATOM 2489 N N . HIS A 1 324 ? -13.514 22.497 -27.463 1.00 41.62 324 HIS A N 1
ATOM 2490 C CA . HIS A 1 324 ? -12.471 23.239 -28.166 1.00 41.62 324 HIS A CA 1
ATOM 2491 C C . HIS A 1 324 ? -13.047 24.569 -28.657 1.00 41.62 324 HIS A C 1
ATOM 2493 O O . HIS A 1 324 ? -13.884 24.594 -29.561 1.00 41.62 324 HIS A O 1
ATOM 2499 N N . THR A 1 325 ? -12.589 25.672 -28.077 1.00 42.84 325 THR A N 1
ATOM 2500 C CA . THR A 1 325 ? -12.647 26.985 -28.724 1.00 42.84 325 THR A CA 1
ATOM 2501 C C . THR A 1 325 ? -11.628 27.000 -29.863 1.00 42.84 325 THR A C 1
ATOM 2503 O O . THR A 1 325 ? -10.462 26.674 -29.636 1.00 42.84 325 THR A O 1
ATOM 2506 N N . ARG A 1 326 ? -12.089 27.300 -31.082 1.00 39.53 326 ARG A N 1
ATOM 2507 C CA . ARG A 1 326 ? -11.223 27.580 -32.238 1.00 39.53 326 ARG A CA 1
ATOM 2508 C C . ARG A 1 326 ? -10.515 28.915 -32.077 1.00 39.53 326 ARG A C 1
ATOM 2510 O O . ARG A 1 326 ? -11.151 29.826 -31.504 1.00 39.53 326 ARG A O 1
#

Sequence (326 aa):
MDFLAGEDMDVDIPSVPSVPAAQGPRSSNNSMGDAFIVRNGREMQIVIGRIETFDMGSAINRSTCGFIRSEALPGIRMTAMSGWSGTPKSTLALDPVKYTQLVREVAAQLGFVLPADRWDNGNRGPPTAEQIGRFRACHIEKKLSVWWVRKILKAVFGTKDMTRMGEIKSIVTQLPEEYRSAIICLNHDPCGHIGGCLPWLDLIKAETGICFRTERIRTFVDDERKDAPFRFGDDDMEDPVSRSATNPGPRTKCSESKEKGGLLWAGAPKTVGPLRSSFDAINISSVSDSFERPSSTLRSLPKESSPWNIYRGIGDVIVAKPGHTR

Radius of gyration: 30.34 Å; chains: 1; bounding box: 69×87×106 Å

pLDDT: mean 71.68, std 26.83, range [30.39, 98.75]